Protein AF-A0A7S2HC11-F1 (afdb_monomer_lite)

Secondary structure (DSSP, 8-state):
-HHHHHHHHHHHHHHHHHHHHHHHHHHHHHHHHHHTT---SS--GGGGS-HHHHHHHHHHH-TT--HHHHHHHHHHHHHHHHHHHHHHHHHHHTGGG--HHHHHTSTTTSS---S-S---S--PPPPPTTS-----HHHHHHH--TTSSS-SSS-HHHHHHHHHHHHHHHHHHTTSS-------SSTTTTTSHHHHHHHHHH-TT-GGGSS--SS--SHHHHHHHHHHHH-

Foldseek 3Di:
DVVVVVVVVVVLVVLLVVLVVQQVVQVVVLVVLVVLVQPCPVAGSLLCDDLVSNVSVVCVVPVPDDSVNSVVVNVVNNVCNVVSSVVSVCCRPPLVVQDLVVLCVDVVLPDDPVDPPDDPPDDDDDDDPPDDPDDDPLSVVLSPLPPLPVDPPDHSSVSNVQSLLLSQCVRQCPVVDDDDRRDDPPVSCQLVLSVLSSVCSVVVPLPLSPDADPPDDDPVSSVSSVVSSVD

pLDDT: mean 83.78, std 16.97, range [34.31, 98.38]

Organism: NCBI:txid327968

InterPro domains:
  IPR036872 CH domain superfamily [G3DSA:1.10.418.10] (137-231)
  IPR036872 CH domain superfamily [SSF47576] (155-230)
  IPR056343 Cilia- and flagella-associated protein 47 domain [PF24529] (11-98)

Structure (mmCIF, N/CA/C/O backbone):
data_AF-A0A7S2HC11-F1
#
_entry.id   AF-A0A7S2HC11-F1
#
loop_
_atom_site.group_PDB
_atom_site.id
_atom_site.type_symbol
_atom_site.label_atom_id
_atom_site.label_alt_id
_atom_site.label_comp_id
_atom_site.label_asym_id
_atom_site.label_entity_id
_atom_site.label_seq_id
_atom_site.pdbx_PDB_ins_code
_atom_site.Cartn_x
_atom_site.Cartn_y
_atom_site.Cartn_z
_atom_site.occupancy
_atom_site.B_iso_or_equiv
_atom_site.auth_seq_id
_atom_site.auth_comp_id
_atom_site.auth_asym_id
_atom_site.auth_atom_id
_atom_site.pdbx_PDB_model_num
ATOM 1 N N . TRP A 1 1 ? -44.743 10.871 31.317 1.00 52.34 1 TRP A N 1
ATOM 2 C CA . TRP A 1 1 ? -43.342 10.873 31.803 1.00 52.34 1 TRP A CA 1
ATOM 3 C C . TRP A 1 1 ? -42.675 9.489 31.916 1.00 52.34 1 TRP A C 1
ATOM 5 O O . TRP A 1 1 ? -41.617 9.309 31.324 1.00 52.34 1 TRP A O 1
ATOM 15 N N . ARG A 1 2 ? -43.260 8.461 32.566 1.00 55.41 2 ARG A N 1
ATOM 16 C CA . ARG A 1 2 ? -42.621 7.117 32.683 1.00 55.41 2 ARG A CA 1
ATOM 17 C C . ARG A 1 2 ? -42.441 6.338 31.357 1.00 55.41 2 ARG A C 1
ATOM 19 O O . ARG A 1 2 ? -41.472 5.595 31.223 1.00 55.41 2 ARG A O 1
ATOM 26 N N . ARG A 1 3 ? -43.317 6.523 30.355 1.00 55.41 3 ARG A N 1
ATOM 27 C CA . ARG A 1 3 ? -43.221 5.834 29.042 1.00 55.41 3 ARG A CA 1
ATOM 28 C C . ARG A 1 3 ? -42.035 6.296 28.172 1.00 55.41 3 ARG A C 1
ATOM 30 O O . ARG A 1 3 ? -41.432 5.460 27.504 1.00 55.41 3 ARG A O 1
ATOM 37 N N . GLY A 1 4 ? -41.652 7.578 28.221 1.00 59.47 4 GLY A N 1
ATOM 38 C CA . GLY A 1 4 ? -40.510 8.112 27.457 1.00 59.47 4 GLY A CA 1
ATOM 39 C C . GLY A 1 4 ? -39.156 7.592 27.956 1.00 59.47 4 GLY A C 1
ATOM 40 O O . GLY A 1 4 ? -38.3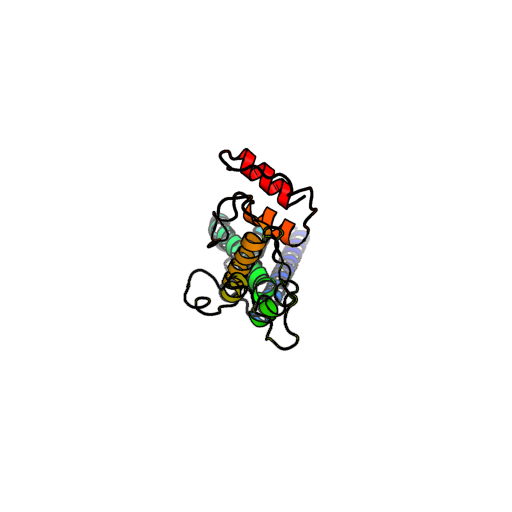18 7.166 27.165 1.00 59.47 4 GLY A O 1
ATOM 41 N N . ARG A 1 5 ? -38.987 7.500 29.284 1.00 61.38 5 ARG A N 1
ATOM 42 C CA . ARG A 1 5 ? -37.763 6.991 29.933 1.00 61.38 5 ARG A CA 1
ATOM 43 C C . ARG A 1 5 ? -37.475 5.519 29.593 1.00 61.38 5 ARG A C 1
ATOM 45 O O . ARG A 1 5 ? -36.332 5.159 29.328 1.00 61.38 5 ARG A O 1
ATOM 52 N N . ARG A 1 6 ? -38.517 4.677 29.525 1.00 62.84 6 ARG A N 1
ATOM 53 C CA . ARG A 1 6 ? -38.403 3.253 29.142 1.00 62.84 6 ARG A CA 1
ATOM 54 C C . ARG A 1 6 ? -38.021 3.049 27.671 1.00 62.84 6 ARG A C 1
ATOM 56 O O . ARG A 1 6 ? -37.274 2.122 27.373 1.00 62.84 6 ARG A O 1
ATOM 63 N N . ARG A 1 7 ? -38.511 3.894 26.754 1.00 65.62 7 ARG A N 1
ATOM 64 C CA . ARG A 1 7 ? -38.140 3.834 25.326 1.00 65.62 7 ARG A CA 1
ATOM 65 C C . ARG A 1 7 ? -36.672 4.218 25.105 1.00 65.62 7 ARG A C 1
ATOM 67 O O . ARG A 1 7 ? -35.964 3.475 24.435 1.00 65.62 7 ARG A O 1
ATOM 74 N N . GLY A 1 8 ? -36.199 5.290 25.747 1.00 64.75 8 GLY A N 1
ATOM 75 C CA . GLY A 1 8 ? -34.796 5.719 25.663 1.00 64.75 8 GLY A CA 1
ATOM 76 C C . GLY A 1 8 ? -33.802 4.691 26.219 1.00 64.75 8 GLY A C 1
ATOM 77 O O . GLY A 1 8 ? -32.768 4.445 25.606 1.00 64.75 8 GLY A O 1
ATOM 78 N N . ALA A 1 9 ? -34.132 4.024 27.331 1.00 68.50 9 ALA A N 1
ATOM 79 C CA . ALA A 1 9 ? -33.295 2.955 27.888 1.00 68.50 9 ALA A CA 1
ATOM 80 C C . ALA A 1 9 ? -33.191 1.735 26.950 1.00 68.50 9 ALA A C 1
ATOM 82 O O . ALA A 1 9 ? -32.098 1.217 26.728 1.00 68.50 9 ALA A O 1
ATOM 83 N N . LYS A 1 10 ? -34.308 1.314 26.335 1.00 69.12 10 LYS A N 1
ATOM 84 C CA . LYS A 1 10 ? -34.310 0.226 25.340 1.00 69.12 10 LYS A CA 1
ATOM 85 C C . LYS A 1 10 ? -33.499 0.578 24.091 1.00 69.12 10 LYS A C 1
ATOM 87 O O . LYS A 1 10 ? -32.806 -0.282 23.562 1.00 69.12 10 LYS A O 1
ATOM 92 N N . GLN A 1 11 ? -33.569 1.824 23.625 1.00 72.31 11 GLN A N 1
ATOM 93 C CA . GLN A 1 11 ? -32.805 2.279 22.461 1.00 72.31 11 GLN A CA 1
ATOM 94 C C . GLN A 1 11 ? -31.296 2.300 22.736 1.00 72.31 11 GLN A C 1
ATOM 96 O O . GLN A 1 11 ? -30.541 1.765 21.931 1.00 72.31 11 GLN A O 1
ATOM 101 N N . LYS A 1 12 ? -30.866 2.822 23.896 1.00 72.12 12 LYS A N 1
ATOM 102 C CA . LYS A 1 12 ? -29.456 2.775 24.325 1.00 72.12 12 LYS A CA 1
ATOM 103 C C . LYS A 1 12 ? -28.928 1.340 24.432 1.00 72.12 12 LYS A C 1
ATOM 105 O O . LYS A 1 12 ? -27.813 1.063 24.011 1.00 72.12 12 LYS A O 1
ATOM 110 N N . SER A 1 13 ? -29.744 0.419 24.947 1.00 83.25 13 SER A N 1
ATOM 111 C CA . SER A 1 13 ? -29.392 -1.003 25.035 1.00 83.25 13 SER A CA 1
ATOM 112 C C . SER A 1 13 ? -29.228 -1.657 23.654 1.00 83.25 13 SER A C 1
ATOM 114 O O . SER A 1 13 ? -28.250 -2.366 23.440 1.00 83.25 13 SER A O 1
ATOM 116 N N . ARG A 1 14 ? -30.115 -1.365 22.692 1.00 89.38 14 ARG A N 1
ATOM 117 C CA . ARG A 1 14 ? -29.993 -1.852 21.303 1.00 89.38 14 ARG A CA 1
ATOM 118 C C . ARG A 1 14 ? -28.766 -1.300 20.587 1.00 89.38 14 ARG A C 1
ATOM 120 O O . ARG A 1 14 ? -28.114 -2.011 19.832 1.00 89.38 14 ARG A O 1
ATOM 127 N N . GLU A 1 15 ? -28.468 -0.025 20.800 1.00 90.19 15 GLU A N 1
ATOM 128 C CA . GLU A 1 15 ? -27.284 0.608 20.227 1.00 90.19 15 GLU A CA 1
ATOM 129 C C . GLU A 1 15 ? -26.003 -0.029 20.772 1.00 90.19 15 GLU A C 1
ATOM 131 O O . GLU A 1 15 ? -25.116 -0.364 19.994 1.00 90.19 15 GLU A O 1
ATOM 136 N N . MET A 1 16 ? -25.942 -0.288 22.081 1.00 93.31 16 MET A N 1
ATOM 137 C CA . MET A 1 16 ? -24.811 -0.989 22.686 1.00 93.31 16 MET A CA 1
ATOM 138 C C . MET A 1 16 ? -24.648 -2.411 22.135 1.00 93.31 16 MET A C 1
ATOM 140 O O . MET A 1 16 ? -23.537 -2.811 21.808 1.00 93.31 16 MET A O 1
ATOM 144 N N . GLN A 1 17 ? -25.749 -3.147 21.952 1.00 94.69 17 GLN A N 1
ATOM 145 C CA . GLN A 1 17 ? -25.717 -4.465 21.305 1.00 94.69 17 GLN A CA 1
ATOM 146 C C . GLN A 1 17 ? -25.153 -4.392 19.880 1.00 94.69 17 GLN A C 1
ATOM 148 O O . GLN A 1 17 ? -24.364 -5.246 19.488 1.00 94.69 17 GLN A O 1
ATOM 153 N N . ARG A 1 18 ? -25.507 -3.353 19.109 1.00 95.56 18 ARG A N 1
ATOM 154 C CA . ARG A 1 18 ? -24.936 -3.130 17.773 1.00 95.56 18 ARG A CA 1
ATOM 155 C C . ARG A 1 18 ? -23.431 -2.859 17.839 1.00 95.56 18 ARG A C 1
ATOM 157 O O . ARG A 1 18 ? -22.697 -3.422 17.038 1.00 95.56 18 ARG A O 1
ATOM 164 N N . ILE A 1 19 ? -22.982 -2.022 18.776 1.00 97.06 19 ILE A N 1
ATOM 165 C CA . ILE A 1 19 ? -21.553 -1.722 18.973 1.00 97.06 19 ILE A CA 1
ATOM 166 C C . ILE A 1 19 ? -20.784 -3.002 19.320 1.00 97.06 19 ILE A C 1
ATOM 168 O O . ILE A 1 19 ? -19.765 -3.287 18.704 1.00 97.06 19 ILE A O 1
ATOM 172 N N . GLN A 1 20 ? -21.306 -3.811 20.243 1.00 96.19 20 GLN A N 1
ATOM 173 C CA . GLN A 1 20 ? -20.708 -5.098 20.605 1.00 96.19 20 GLN A CA 1
ATOM 174 C C . GLN A 1 20 ? -20.649 -6.06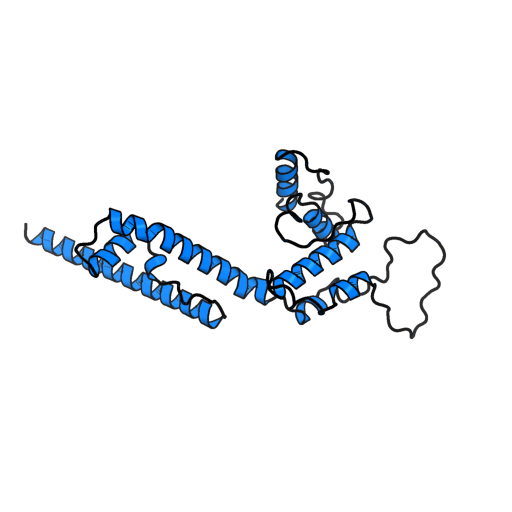0 19.411 1.00 96.19 20 GLN A C 1
ATOM 176 O O . GLN A 1 20 ? -19.622 -6.698 19.196 1.00 96.19 20 GLN A O 1
ATOM 181 N N . GLY A 1 21 ? -21.711 -6.121 18.602 1.00 97.50 21 GLY A N 1
ATOM 182 C CA . GLY A 1 21 ? -21.728 -6.910 17.370 1.00 97.50 21 GLY A CA 1
ATOM 183 C C . GLY A 1 21 ? -20.680 -6.455 16.349 1.00 97.50 21 GLY A C 1
ATOM 184 O O . GLY A 1 21 ? -20.026 -7.295 15.740 1.00 97.50 21 GLY A O 1
ATOM 185 N N . LEU A 1 22 ? -20.461 -5.145 16.195 1.00 97.69 22 LEU A N 1
ATOM 186 C CA . LEU A 1 22 ? -19.394 -4.613 15.337 1.00 97.69 22 LEU A CA 1
ATOM 187 C C . LEU A 1 22 ? -18.004 -4.982 15.861 1.00 97.69 22 LEU A C 1
ATOM 189 O O . LEU A 1 22 ? -17.174 -5.445 15.086 1.00 97.69 22 LEU A O 1
ATOM 193 N N . CYS A 1 23 ? -17.757 -4.856 17.169 1.00 97.94 23 CYS A N 1
ATOM 194 C CA . CYS A 1 23 ? -16.493 -5.305 17.756 1.00 97.94 23 CYS A CA 1
ATOM 195 C C . CYS A 1 23 ? -16.249 -6.799 17.498 1.00 97.94 23 CYS A C 1
ATOM 197 O O . CYS A 1 23 ? -15.133 -7.184 17.174 1.00 97.94 23 CYS A O 1
ATOM 199 N N . GLN A 1 24 ? -17.281 -7.643 17.574 1.00 98.06 24 GLN A N 1
ATOM 200 C CA . GLN A 1 24 ? -17.147 -9.064 17.239 1.00 98.06 24 GLN A CA 1
ATOM 201 C C . GLN A 1 24 ? -16.798 -9.289 15.761 1.00 98.06 24 GLN A C 1
ATOM 203 O O . GLN A 1 24 ? -15.953 -10.128 15.463 1.00 98.06 24 GLN A O 1
ATOM 208 N N . GLN A 1 25 ? -17.400 -8.535 14.838 1.00 98.38 25 GLN A N 1
ATOM 209 C CA . GLN A 1 25 ? -17.062 -8.616 13.410 1.00 98.38 25 GLN A CA 1
ATOM 210 C C . GLN A 1 25 ? -15.612 -8.192 13.147 1.00 98.38 25 GLN A C 1
ATOM 212 O O . GLN A 1 25 ? -14.893 -8.871 12.416 1.00 98.38 25 GLN A O 1
ATOM 217 N N . TYR A 1 26 ? -15.152 -7.111 13.778 1.00 98.25 26 TYR A N 1
ATOM 218 C CA . TYR A 1 26 ? -13.762 -6.674 13.658 1.00 98.25 26 TYR A CA 1
ATOM 219 C C . TYR A 1 26 ? -12.781 -7.657 14.301 1.00 98.25 26 TYR A C 1
ATOM 221 O O . TYR A 1 26 ? -11.718 -7.899 13.741 1.00 98.25 26 TYR A O 1
ATOM 229 N N . GLU A 1 27 ? -13.137 -8.285 15.420 1.00 98.25 27 GLU A N 1
ATOM 230 C CA . GLU A 1 27 ? -12.340 -9.362 16.017 1.00 98.25 27 GLU A CA 1
ATOM 231 C C . GLU A 1 27 ? -12.202 -10.551 15.053 1.00 98.25 27 GLU A C 1
ATOM 233 O O . GLU A 1 27 ? -11.105 -11.068 14.852 1.00 98.25 27 GLU A O 1
ATOM 238 N N . GLN A 1 28 ? -13.292 -10.955 14.393 1.00 98.31 28 GLN A N 1
ATOM 239 C CA . GLN A 1 28 ? -13.258 -12.007 13.372 1.00 98.31 28 GLN A CA 1
ATOM 240 C C . GLN A 1 28 ? -12.363 -11.626 12.188 1.00 98.31 28 GLN A C 1
ATOM 242 O O . GLN A 1 28 ? -11.543 -12.440 11.767 1.00 98.31 28 GLN A O 1
ATOM 247 N N . LEU A 1 29 ? -12.468 -10.389 11.692 1.00 97.69 29 LEU A N 1
ATOM 248 C CA . LEU A 1 29 ? -11.599 -9.865 10.636 1.00 97.69 29 LEU A CA 1
ATOM 249 C C . LEU A 1 29 ? -10.122 -9.909 11.050 1.00 97.69 29 LEU A C 1
ATOM 251 O O . LEU A 1 29 ? -9.288 -10.433 10.315 1.00 97.69 29 LEU A O 1
ATOM 255 N N . LEU A 1 30 ? -9.791 -9.393 12.236 1.00 98.12 30 LEU A N 1
ATOM 256 C CA . LEU A 1 30 ? -8.422 -9.400 12.751 1.00 98.12 30 LEU A CA 1
ATOM 257 C C . LEU A 1 30 ? -7.882 -10.824 12.878 1.00 98.12 30 LEU A C 1
ATOM 259 O O . LEU A 1 30 ? -6.739 -11.079 12.504 1.00 98.12 30 LEU A O 1
ATOM 263 N N . ASN A 1 31 ? -8.691 -11.757 13.378 1.00 97.88 31 ASN A N 1
ATOM 264 C CA . ASN A 1 31 ? -8.293 -13.153 13.523 1.00 97.88 31 ASN A CA 1
ATOM 265 C C . ASN A 1 31 ? -8.093 -13.839 12.173 1.00 97.88 31 ASN A C 1
ATOM 267 O O . ASN A 1 31 ? -7.097 -14.540 12.002 1.00 97.88 31 ASN A O 1
ATOM 271 N N . PHE A 1 32 ? -8.958 -13.574 11.194 1.00 97.62 32 PHE A N 1
ATOM 272 C CA . PHE A 1 32 ? -8.767 -14.034 9.822 1.00 97.62 32 PHE A CA 1
ATOM 273 C C . PHE A 1 32 ? -7.431 -13.541 9.248 1.00 97.62 32 PHE A C 1
ATOM 275 O O . PHE A 1 32 ? -6.641 -14.340 8.748 1.00 97.62 32 PHE A O 1
ATOM 282 N N . LEU A 1 33 ? -7.119 -12.248 9.376 1.00 97.19 33 LEU A N 1
ATOM 283 C CA . LEU A 1 33 ? -5.854 -11.691 8.884 1.00 97.19 33 LEU A CA 1
ATOM 284 C C . LEU A 1 33 ? -4.640 -12.279 9.623 1.00 97.19 33 LEU A C 1
ATOM 286 O O . LEU A 1 33 ? -3.644 -12.628 8.991 1.00 97.19 33 LEU A O 1
ATOM 290 N N . LYS A 1 34 ? -4.717 -12.443 10.951 1.00 96.81 34 LYS A N 1
ATOM 291 C CA . LYS A 1 34 ? -3.654 -13.064 11.765 1.00 96.81 34 LYS A CA 1
ATOM 292 C C . LYS A 1 34 ? -3.383 -14.511 11.350 1.00 96.81 34 LYS A C 1
ATOM 294 O O . LYS A 1 34 ? -2.222 -14.897 11.258 1.00 96.81 34 LYS A O 1
ATOM 299 N N . GLN A 1 35 ? -4.423 -15.290 11.043 1.00 96.12 35 GLN A N 1
ATOM 300 C CA . GLN A 1 35 ? -4.284 -16.657 10.519 1.00 96.12 35 GLN A CA 1
ATOM 301 C C . GLN A 1 35 ? -3.531 -16.701 9.180 1.00 96.12 35 GLN A C 1
ATOM 303 O O . GLN A 1 35 ? -2.858 -17.685 8.893 1.00 96.12 35 GLN A O 1
ATOM 308 N N . HIS A 1 36 ? -3.585 -15.620 8.398 1.00 94.19 36 HIS A N 1
ATOM 309 C CA . HIS A 1 36 ? -2.833 -15.448 7.151 1.00 94.19 36 HIS A CA 1
ATOM 310 C C . HIS A 1 36 ? -1.463 -14.769 7.358 1.00 94.19 36 HIS A C 1
ATOM 312 O O . HIS A 1 36 ? -0.831 -14.337 6.397 1.00 94.19 36 HIS A O 1
ATOM 318 N N . GLY A 1 37 ? -0.985 -14.664 8.604 1.00 92.44 37 GLY A N 1
ATOM 319 C CA . GLY A 1 37 ? 0.341 -14.137 8.936 1.00 92.44 37 GLY A CA 1
ATOM 320 C C . GLY A 1 37 ? 0.394 -12.632 9.216 1.00 92.44 37 GLY A C 1
ATOM 321 O O . GLY A 1 37 ? 1.484 -12.066 9.310 1.00 92.44 37 GLY A O 1
ATOM 322 N N . ALA A 1 38 ? -0.749 -11.951 9.364 1.00 95.12 38 ALA A N 1
ATOM 323 C CA . ALA A 1 38 ? -0.750 -10.535 9.715 1.00 95.12 38 ALA A CA 1
ATOM 324 C C . ALA A 1 38 ? -0.308 -10.295 11.170 1.00 95.12 38 ALA A C 1
ATOM 326 O O . ALA A 1 38 ? -0.853 -10.868 12.114 1.00 95.12 38 ALA A O 1
ATOM 327 N N . MET A 1 39 ? 0.620 -9.360 11.373 1.00 93.69 39 MET A N 1
ATOM 328 C CA . MET A 1 39 ? 1.104 -8.946 12.692 1.00 93.69 39 MET A CA 1
ATOM 329 C C . MET A 1 39 ? 0.198 -7.857 13.281 1.00 93.69 39 MET A C 1
ATOM 331 O O . MET A 1 39 ? 0.532 -6.678 13.276 1.00 93.69 39 MET A O 1
ATOM 335 N N . LEU A 1 40 ? -0.983 -8.255 13.759 1.00 95.50 40 LEU A N 1
ATOM 336 C CA . LEU A 1 40 ? -2.027 -7.346 14.265 1.00 95.50 40 LEU A CA 1
ATOM 337 C C . LEU A 1 40 ? -2.323 -7.555 15.760 1.00 95.50 40 LEU A C 1
ATOM 339 O O . LEU A 1 40 ? -3.463 -7.421 16.201 1.00 95.50 40 LEU A O 1
ATOM 343 N N . SER A 1 41 ? -1.327 -7.950 16.557 1.00 92.44 41 SER A N 1
ATOM 344 C CA . SER A 1 41 ? -1.505 -8.234 17.993 1.00 92.44 41 SER A CA 1
ATOM 345 C C . SER A 1 41 ? -1.780 -6.982 18.835 1.00 92.44 41 SER A C 1
ATOM 347 O O . SER A 1 41 ? -2.468 -7.075 19.848 1.00 92.44 41 SER A O 1
ATOM 349 N N . SER A 1 42 ? -1.284 -5.816 18.415 1.00 92.69 42 SER A N 1
ATOM 350 C CA . SER A 1 42 ? -1.500 -4.525 19.085 1.00 92.69 42 SER A CA 1
ATOM 351 C C . SER A 1 42 ? -2.824 -3.846 18.710 1.00 92.69 42 SER A C 1
ATOM 353 O O . SER A 1 42 ? -3.267 -2.932 19.410 1.00 92.69 42 SER A O 1
ATOM 355 N N . VAL A 1 43 ? -3.467 -4.282 17.622 1.00 96.69 43 VAL A N 1
ATOM 356 C CA . VAL A 1 43 ? -4.705 -3.689 17.105 1.00 96.69 43 VAL A CA 1
ATOM 357 C C . VAL A 1 43 ? -5.909 -4.345 17.775 1.00 96.69 43 VAL A C 1
ATOM 359 O O . VAL A 1 43 ? -6.022 -5.570 17.801 1.00 96.69 43 VAL A O 1
ATOM 362 N N . ARG A 1 44 ? -6.817 -3.520 18.310 1.00 96.31 44 ARG A N 1
ATOM 363 C CA . ARG A 1 44 ? -8.037 -3.971 18.987 1.00 96.31 44 ARG A CA 1
ATOM 364 C C . ARG A 1 44 ? -9.294 -3.642 18.176 1.00 96.31 44 ARG A C 1
ATOM 366 O O . ARG A 1 44 ? -9.306 -2.605 17.509 1.00 96.31 44 ARG A O 1
ATOM 373 N N . PRO A 1 45 ? -10.360 -4.458 18.265 1.00 97.75 45 PRO A N 1
ATOM 374 C CA . PRO A 1 45 ? -11.601 -4.250 17.517 1.00 97.75 45 PRO A CA 1
ATOM 375 C C . PRO A 1 45 ? -12.246 -2.879 17.725 1.00 97.75 45 PRO A C 1
ATOM 377 O O . PRO A 1 45 ? -12.741 -2.271 16.779 1.00 97.75 45 PRO A O 1
ATOM 380 N N . GLU A 1 46 ? -12.228 -2.368 18.956 1.00 96.50 46 GLU A N 1
ATOM 381 C CA . GLU A 1 46 ? -12.851 -1.092 19.299 1.00 96.50 46 GLU A CA 1
ATOM 382 C C . GLU A 1 46 ? -12.210 0.101 18.576 1.00 96.50 46 GLU A C 1
ATOM 384 O O . GLU A 1 46 ? -12.879 1.109 18.364 1.00 96.50 46 GLU A O 1
ATOM 389 N N . HIS A 1 47 ? -10.953 -0.007 18.135 1.00 97.19 47 HIS A N 1
ATOM 390 C CA . HIS A 1 47 ? -10.277 1.070 17.407 1.00 97.19 47 HIS A CA 1
ATOM 391 C C . HIS A 1 47 ? -10.875 1.314 16.006 1.00 97.19 47 HIS A C 1
ATOM 393 O O . HIS A 1 47 ? -10.700 2.397 15.451 1.00 97.19 47 HIS A O 1
ATOM 399 N N . PHE A 1 48 ? -11.623 0.356 15.449 1.00 97.69 48 PHE A N 1
ATOM 400 C CA . PHE A 1 48 ? -12.308 0.492 14.156 1.00 97.69 48 PHE A CA 1
ATOM 401 C C . PHE A 1 48 ? -13.719 1.093 14.259 1.00 97.69 48 PHE A C 1
ATOM 403 O O . PHE A 1 48 ? -14.390 1.301 13.244 1.00 97.69 48 PHE A O 1
ATOM 410 N N . LEU A 1 49 ? -14.211 1.348 15.473 1.00 97.19 49 LEU A N 1
ATOM 411 C CA . LEU A 1 49 ? -15.506 1.991 15.681 1.00 97.19 49 LEU A CA 1
ATOM 412 C C . LEU A 1 49 ? -15.479 3.449 15.210 1.00 97.19 49 LEU A C 1
ATOM 414 O O . LEU A 1 49 ? -14.433 4.093 15.192 1.00 97.19 49 LEU A O 1
ATOM 418 N N . SER A 1 50 ? -16.647 4.013 14.894 1.00 96.56 50 SER A N 1
ATOM 419 C CA . SER A 1 50 ? -16.749 5.467 14.732 1.00 96.56 50 SER A CA 1
ATOM 420 C C . SER A 1 50 ? -16.552 6.179 16.074 1.00 96.56 50 SER A C 1
ATOM 422 O O . SER A 1 50 ? -16.794 5.595 17.131 1.00 96.56 50 SER A O 1
ATOM 424 N N . TYR A 1 51 ? -16.186 7.464 16.052 1.00 96.62 51 TYR A N 1
ATOM 425 C CA . TYR A 1 51 ? -15.965 8.242 17.279 1.00 96.62 51 TYR A CA 1
ATOM 426 C C . TYR A 1 51 ? -17.149 8.167 18.263 1.00 96.62 51 TYR A C 1
ATOM 428 O O . TYR A 1 51 ? -16.964 7.905 19.451 1.00 96.62 51 TYR A O 1
ATOM 436 N N . GLU A 1 52 ? -18.381 8.321 17.770 1.00 95.06 52 GLU A N 1
ATOM 437 C CA . GLU A 1 52 ? -19.598 8.247 18.592 1.00 95.06 52 GLU A CA 1
ATOM 438 C C . GLU A 1 52 ? -19.819 6.855 19.204 1.00 95.06 52 GLU A C 1
ATOM 440 O O . GLU A 1 52 ? -20.253 6.732 20.353 1.00 95.06 52 GLU A O 1
ATOM 445 N N . GLN A 1 53 ? -19.514 5.796 18.451 1.00 95.88 53 GLN A N 1
ATOM 446 C CA . GLN A 1 53 ? -19.611 4.416 18.927 1.00 95.88 53 GLN A CA 1
ATOM 447 C C . GLN A 1 53 ? -18.531 4.123 19.969 1.00 95.88 53 GLN A C 1
ATOM 449 O O . GLN A 1 53 ? -18.835 3.563 21.021 1.00 95.88 53 GLN A O 1
ATOM 454 N N . PHE A 1 54 ? -17.297 4.556 19.715 1.00 96.44 54 PHE A N 1
ATOM 455 C CA . PHE A 1 54 ? -16.170 4.402 20.626 1.00 96.44 54 PHE A CA 1
ATOM 456 C C . PHE A 1 54 ? -16.389 5.163 21.938 1.00 96.44 54 PHE A C 1
ATOM 458 O O . PHE A 1 54 ? -16.174 4.614 23.015 1.00 96.44 54 PHE A O 1
ATOM 465 N N . LEU A 1 55 ? -16.912 6.391 21.882 1.00 95.50 55 LEU A N 1
ATOM 466 C CA . LEU A 1 55 ? -17.293 7.161 23.068 1.00 95.50 55 LEU A CA 1
ATOM 467 C C . LEU A 1 55 ? -18.310 6.405 23.928 1.00 95.50 55 LEU A C 1
ATOM 469 O O . LEU A 1 55 ? -18.130 6.298 25.140 1.00 95.50 55 LEU A O 1
ATOM 473 N N . ARG A 1 56 ? -19.362 5.852 23.314 1.00 94.06 56 ARG A N 1
ATOM 474 C CA . ARG A 1 56 ? -20.379 5.064 24.032 1.00 94.06 56 ARG A CA 1
ATOM 475 C C . ARG A 1 56 ? -19.799 3.776 24.596 1.00 94.06 56 ARG A C 1
ATOM 477 O O . ARG A 1 56 ? -20.119 3.427 25.730 1.00 94.06 56 ARG A O 1
ATOM 484 N N . TYR A 1 57 ? -18.948 3.100 23.831 1.00 94.69 57 TYR A N 1
ATOM 485 C CA . TYR A 1 57 ? -18.231 1.907 24.265 1.00 94.69 57 TYR A CA 1
ATOM 486 C C . TYR A 1 57 ? -17.383 2.202 25.510 1.00 94.69 57 TYR A C 1
ATOM 488 O O . TYR A 1 57 ? -17.554 1.554 26.542 1.00 94.69 57 TYR A O 1
ATOM 496 N N . MET A 1 58 ? -16.574 3.263 25.478 1.00 94.31 58 MET A N 1
ATOM 497 C CA . MET A 1 58 ? -15.744 3.688 26.608 1.00 94.31 58 MET A CA 1
ATOM 498 C C . MET A 1 58 ? -16.579 4.112 27.819 1.00 94.31 58 MET A C 1
ATOM 500 O O . MET A 1 58 ? -16.282 3.702 28.937 1.00 94.31 58 MET A O 1
ATOM 504 N N . GLN A 1 59 ? -17.663 4.864 27.613 1.00 93.12 59 GLN A N 1
ATOM 505 C CA . GLN A 1 59 ? -18.580 5.267 28.685 1.00 93.12 59 GLN A CA 1
ATOM 506 C C . GLN A 1 59 ? -19.334 4.088 29.312 1.00 93.12 59 GLN A C 1
ATOM 508 O O . GLN A 1 59 ? -19.740 4.174 30.469 1.00 93.12 59 GLN A O 1
ATOM 513 N N . SER A 1 60 ? -19.518 2.988 28.577 1.00 91.12 60 SER A N 1
ATOM 514 C CA . SER A 1 60 ? -20.127 1.770 29.121 1.00 91.12 60 SER A CA 1
ATOM 515 C C . SER A 1 60 ? -19.225 1.072 30.142 1.00 91.12 60 SER A C 1
ATOM 517 O O . SER A 1 60 ? -19.732 0.515 31.112 1.00 91.12 60 SER A O 1
ATOM 519 N N . SER A 1 61 ? -17.903 1.160 29.958 1.00 88.75 61 SER A N 1
ATOM 520 C CA . SER A 1 61 ? -16.907 0.601 30.877 1.00 88.75 61 SER A CA 1
ATOM 521 C C . SER A 1 61 ? -16.453 1.604 31.939 1.00 88.75 61 SER A C 1
ATOM 523 O O . SER A 1 61 ? -16.107 1.208 33.047 1.00 88.75 61 SER A O 1
ATOM 525 N N . ASN A 1 62 ? -16.429 2.895 31.610 1.00 92.06 62 ASN A N 1
ATOM 526 C CA . ASN A 1 62 ? -16.020 3.982 32.489 1.00 92.06 62 ASN A CA 1
ATOM 527 C C . ASN A 1 62 ? -16.958 5.181 32.302 1.00 92.06 62 ASN A C 1
ATOM 529 O O . ASN A 1 62 ? -16.710 6.070 31.488 1.00 92.06 62 ASN A O 1
ATOM 533 N N . ALA A 1 63 ? -18.027 5.226 33.097 1.00 89.75 63 ALA A N 1
ATOM 534 C CA . ALA A 1 63 ? -19.048 6.269 33.004 1.00 89.75 63 ALA A CA 1
ATOM 535 C C . ALA A 1 63 ? -18.517 7.698 33.253 1.00 89.75 63 ALA A C 1
ATOM 537 O O . ALA A 1 63 ? -19.171 8.660 32.853 1.00 89.75 63 ALA A O 1
ATOM 538 N N . GLY A 1 64 ? -17.351 7.846 33.895 1.00 91.50 64 GLY A N 1
ATOM 539 C CA . GLY A 1 64 ? -16.736 9.139 34.205 1.00 91.50 64 GLY A CA 1
ATOM 540 C C . GLY A 1 64 ? -15.881 9.731 33.081 1.00 91.50 64 GLY A C 1
ATOM 541 O O . GLY A 1 64 ? -15.424 10.866 33.208 1.00 91.50 64 GLY A O 1
ATOM 542 N N . ILE A 1 65 ? -15.644 8.998 31.986 1.00 94.31 65 ILE A N 1
ATOM 543 C CA . ILE A 1 65 ? -14.771 9.477 30.912 1.00 94.31 65 ILE A CA 1
ATOM 544 C C . ILE A 1 65 ? -15.417 10.632 30.136 1.00 94.31 65 ILE A C 1
ATOM 546 O O . ILE A 1 65 ? -16.546 10.553 29.633 1.00 94.31 65 ILE A O 1
ATOM 550 N N . THR A 1 66 ? -14.684 11.737 30.026 1.00 94.12 66 THR A N 1
ATOM 551 C CA . THR A 1 66 ? -15.143 12.917 29.290 1.00 94.12 66 THR A CA 1
ATOM 552 C C . THR A 1 66 ? -14.926 12.746 27.789 1.00 94.12 66 THR A C 1
ATOM 554 O O . THR A 1 66 ? -13.996 12.069 27.349 1.00 94.12 66 THR A O 1
ATOM 557 N N . ARG A 1 67 ? -15.739 13.434 26.978 1.00 93.69 67 ARG A N 1
ATOM 558 C CA . ARG A 1 67 ? -15.581 13.448 25.512 1.00 93.69 67 ARG A CA 1
ATOM 559 C C . ARG A 1 67 ? -14.176 13.867 25.080 1.00 93.69 67 ARG A C 1
ATOM 561 O O . ARG A 1 67 ? -13.562 13.177 24.282 1.00 93.69 67 ARG A O 1
ATOM 568 N N . ARG A 1 68 ? -13.632 14.927 25.690 1.00 93.38 68 ARG A N 1
ATOM 569 C CA . ARG A 1 68 ? -12.277 15.429 25.399 1.00 93.38 68 ARG A CA 1
ATOM 570 C C . ARG A 1 68 ? -11.185 14.389 25.665 1.00 93.38 68 ARG A C 1
ATOM 572 O O . ARG A 1 68 ? -10.197 14.346 24.942 1.00 93.38 68 ARG A O 1
ATOM 579 N N . GLN A 1 69 ? -11.334 13.572 26.710 1.00 93.94 69 GLN A N 1
ATOM 580 C CA . GLN A 1 69 ? -10.388 12.487 26.992 1.00 93.94 69 GLN A CA 1
ATOM 581 C C . GLN A 1 69 ? -10.483 11.384 25.939 1.00 93.94 69 GLN A C 1
ATOM 583 O O . GLN A 1 69 ? -9.453 10.931 25.451 1.00 93.94 69 GLN A O 1
ATOM 588 N N . VAL A 1 70 ? -11.702 10.987 25.562 1.00 94.94 70 VAL A N 1
ATOM 589 C CA . VAL A 1 70 ? -11.917 9.987 24.506 1.00 94.94 70 VAL A CA 1
ATOM 590 C C . VAL A 1 70 ? -11.349 10.462 23.177 1.00 94.94 70 VAL A C 1
ATOM 592 O O . VAL A 1 70 ? -10.655 9.704 22.517 1.00 94.94 70 VAL A O 1
ATOM 595 N N . GLU A 1 71 ? -11.599 11.712 22.806 1.00 93.94 71 GLU A N 1
ATOM 596 C CA . GLU A 1 71 ? -11.150 12.307 21.549 1.00 93.94 71 GLU A CA 1
ATOM 597 C C . GLU A 1 71 ? -9.628 12.229 21.372 1.00 93.94 71 GLU A C 1
ATOM 599 O O . GLU A 1 71 ? -9.146 11.760 20.342 1.00 93.94 71 GLU A O 1
ATOM 604 N N . LYS A 1 72 ? -8.872 12.579 22.421 1.00 94.56 72 LYS A N 1
ATOM 605 C CA . LYS A 1 72 ? -7.403 12.485 22.429 1.00 94.56 72 LYS A CA 1
ATOM 606 C C . LYS A 1 72 ? -6.882 11.059 22.235 1.00 94.56 72 LYS A C 1
ATOM 608 O O . LYS A 1 72 ? -5.798 10.882 21.692 1.00 94.56 72 LYS A O 1
ATOM 613 N N . ILE A 1 73 ? -7.623 10.058 22.705 1.00 93.94 73 ILE A N 1
ATOM 614 C CA . ILE A 1 73 ? -7.237 8.643 22.612 1.00 93.94 73 ILE A CA 1
ATOM 615 C C . ILE A 1 73 ? -7.669 8.055 21.264 1.00 93.94 73 ILE A C 1
ATOM 617 O O . ILE A 1 73 ? -6.930 7.286 20.655 1.00 93.94 73 ILE A O 1
ATOM 621 N N . PHE A 1 74 ? -8.869 8.412 20.806 1.00 95.44 74 PHE A N 1
ATOM 622 C CA . PHE A 1 74 ? -9.542 7.774 19.685 1.00 95.44 74 PHE A CA 1
ATOM 623 C C . PHE A 1 74 ? -8.828 8.012 18.358 1.00 95.44 74 PHE A C 1
ATOM 625 O O . PHE A 1 74 ? -8.495 7.046 17.681 1.00 95.44 74 PHE A O 1
ATOM 632 N N . PHE A 1 75 ? -8.581 9.269 17.983 1.00 93.94 75 PHE A N 1
ATOM 633 C CA . PHE A 1 75 ? -8.042 9.593 16.660 1.00 93.94 75 PHE A CA 1
ATOM 634 C C . PHE A 1 75 ? -6.712 8.900 16.337 1.00 93.94 75 PHE A C 1
ATOM 636 O O . PHE A 1 75 ? -6.657 8.227 15.305 1.00 93.94 75 PHE A O 1
ATOM 643 N N . PRO A 1 76 ? -5.670 8.973 17.193 1.00 95.69 76 PRO A N 1
ATOM 644 C CA . PRO A 1 76 ? -4.419 8.284 16.896 1.00 95.69 76 PRO A CA 1
ATOM 645 C C . PRO A 1 76 ? -4.608 6.764 16.848 1.00 95.69 76 PRO A C 1
ATOM 647 O O . PRO A 1 76 ? -4.076 6.122 15.951 1.00 95.69 76 PRO A O 1
ATOM 650 N N . LYS A 1 77 ? -5.414 6.181 17.750 1.00 95.62 77 LYS A N 1
ATOM 651 C CA . LYS A 1 77 ? -5.618 4.724 17.798 1.00 95.62 77 LYS A CA 1
ATOM 652 C C . LYS A 1 77 ? -6.434 4.189 16.630 1.00 95.62 77 LYS A C 1
ATOM 654 O O . LYS A 1 77 ? -6.128 3.112 16.130 1.00 95.62 77 LYS A O 1
ATOM 659 N N . SER A 1 78 ? -7.452 4.925 16.196 1.00 97.00 78 SER A N 1
ATOM 660 C CA . SER A 1 78 ? -8.286 4.533 15.064 1.00 97.00 78 SER A CA 1
ATOM 661 C C . SER A 1 78 ? -7.512 4.626 13.754 1.00 97.00 78 SER A C 1
ATOM 663 O O . SER A 1 78 ? -7.510 3.676 12.974 1.00 97.00 78 SER A O 1
ATOM 665 N N . MET A 1 79 ? -6.779 5.725 13.549 1.00 96.50 79 MET A N 1
ATOM 666 C CA . MET A 1 79 ? -5.918 5.898 12.381 1.00 96.50 79 MET A CA 1
ATOM 667 C C . MET A 1 79 ? -4.824 4.824 12.328 1.00 96.50 79 MET A C 1
ATOM 669 O O . MET A 1 79 ? -4.673 4.170 11.301 1.00 96.50 79 MET A O 1
ATOM 673 N N . GLU A 1 80 ? -4.107 4.601 13.436 1.00 96.62 80 GLU A N 1
ATOM 674 C CA . GLU A 1 80 ? -3.091 3.548 13.555 1.00 96.62 80 GLU A CA 1
ATOM 675 C C . GLU A 1 80 ? -3.689 2.171 13.222 1.00 96.62 80 GLU A C 1
ATOM 677 O O . GLU A 1 80 ? -3.159 1.461 12.374 1.00 96.62 80 GLU A O 1
ATOM 682 N N . ALA A 1 81 ? -4.842 1.821 13.803 1.00 97.50 81 ALA A N 1
ATOM 683 C CA . ALA A 1 81 ? -5.507 0.542 13.556 1.00 97.50 81 ALA A CA 1
ATOM 684 C C . ALA A 1 81 ? -5.879 0.330 12.080 1.00 97.50 81 ALA A C 1
ATOM 686 O O . ALA A 1 81 ? -5.574 -0.728 11.524 1.00 97.50 81 ALA A O 1
ATOM 687 N N . TRP A 1 82 ? -6.509 1.320 11.437 1.00 97.38 82 TRP A N 1
ATOM 688 C CA . TRP A 1 82 ? -6.886 1.239 10.022 1.00 97.38 82 TRP A CA 1
ATOM 689 C C . TRP A 1 82 ? -5.667 1.147 9.109 1.00 97.38 82 TRP A C 1
ATOM 691 O O . TRP A 1 82 ? -5.614 0.255 8.262 1.00 97.38 82 TRP A O 1
ATOM 701 N N . LEU A 1 83 ? -4.669 2.010 9.311 1.00 97.00 83 LEU A N 1
ATOM 702 C CA . LEU A 1 83 ? -3.449 2.005 8.505 1.00 97.00 83 LEU A CA 1
ATOM 703 C C . LEU A 1 83 ? -2.689 0.690 8.657 1.00 97.00 83 LEU A C 1
ATOM 705 O O . LEU A 1 83 ? -2.380 0.049 7.656 1.00 97.00 83 LEU A O 1
ATOM 709 N N . THR A 1 84 ? -2.441 0.230 9.886 1.00 96.56 84 THR A N 1
ATOM 710 C CA . THR A 1 84 ? -1.750 -1.044 10.115 1.00 96.56 84 THR A CA 1
ATOM 711 C C . THR A 1 84 ? -2.532 -2.210 9.511 1.00 96.56 84 THR A C 1
ATOM 713 O O . THR A 1 84 ? -1.929 -3.074 8.879 1.00 96.56 84 THR A O 1
ATOM 716 N N . CYS A 1 85 ? -3.863 -2.235 9.637 1.00 97.31 85 CYS A N 1
ATOM 717 C CA . CYS A 1 85 ? -4.693 -3.286 9.050 1.00 97.31 85 CYS A CA 1
ATOM 718 C C . CYS A 1 85 ? -4.591 -3.319 7.518 1.00 97.31 85 CYS A C 1
ATOM 720 O O . CYS A 1 85 ? -4.388 -4.390 6.941 1.00 97.31 85 CYS A O 1
ATOM 722 N N . ILE A 1 86 ? -4.688 -2.165 6.853 1.00 96.62 86 ILE A N 1
ATOM 723 C CA . ILE A 1 86 ? -4.594 -2.061 5.389 1.00 96.62 86 ILE A CA 1
ATOM 724 C C . ILE A 1 86 ? -3.191 -2.447 4.913 1.00 96.62 86 ILE A C 1
ATOM 726 O O . ILE A 1 86 ? -3.057 -3.309 4.045 1.00 96.62 86 ILE A O 1
ATOM 730 N N . MET A 1 87 ? -2.142 -1.897 5.528 1.00 94.88 87 MET A N 1
ATOM 731 C CA . MET A 1 87 ? -0.755 -2.202 5.160 1.00 94.88 87 MET A CA 1
ATOM 732 C C . MET A 1 87 ? -0.430 -3.684 5.348 1.00 94.88 87 MET A C 1
ATOM 734 O O . MET A 1 87 ? 0.187 -4.308 4.484 1.00 94.88 87 MET A O 1
ATOM 738 N N . GLN A 1 88 ? -0.905 -4.290 6.438 1.00 95.19 88 GLN A N 1
ATOM 739 C CA . GLN A 1 88 ? -0.752 -5.724 6.654 1.00 95.19 88 GLN A CA 1
ATOM 740 C C . GLN A 1 88 ? -1.543 -6.552 5.636 1.00 95.19 88 GLN A C 1
ATOM 742 O O . GLN A 1 88 ? -1.045 -7.586 5.203 1.00 95.19 88 GLN A O 1
ATOM 747 N N . THR A 1 89 ? -2.725 -6.100 5.211 1.00 95.75 89 THR A N 1
ATOM 748 C CA . THR A 1 89 ? -3.524 -6.763 4.164 1.00 95.75 89 THR A CA 1
ATOM 749 C C . THR A 1 89 ? -2.780 -6.768 2.825 1.00 95.75 89 THR A C 1
ATOM 751 O O . THR A 1 89 ? -2.657 -7.816 2.193 1.00 95.75 89 THR A O 1
ATOM 754 N N . ILE A 1 90 ? -2.202 -5.629 2.428 1.00 93.19 90 ILE A N 1
ATOM 755 C CA . ILE A 1 90 ? -1.348 -5.516 1.233 1.00 93.19 90 ILE A CA 1
ATOM 756 C C . ILE A 1 90 ? -0.147 -6.461 1.365 1.00 93.19 90 ILE A C 1
ATOM 758 O O . ILE A 1 90 ? 0.133 -7.250 0.463 1.00 93.19 90 ILE A O 1
ATOM 762 N N . LYS A 1 91 ? 0.530 -6.456 2.516 1.00 91.19 91 LYS A N 1
ATOM 763 C CA . LYS A 1 91 ? 1.699 -7.308 2.754 1.00 91.19 91 LYS A CA 1
ATOM 764 C C . LYS A 1 91 ? 1.387 -8.802 2.606 1.00 91.19 91 LYS A C 1
ATOM 766 O O . LYS A 1 91 ? 2.129 -9.507 1.926 1.00 91.19 91 LYS A O 1
ATOM 771 N N . ILE A 1 92 ? 0.309 -9.292 3.219 1.00 93.31 92 ILE A N 1
ATOM 772 C CA . ILE A 1 92 ? 0.008 -10.734 3.242 1.00 93.31 92 ILE A CA 1
ATOM 773 C C . ILE A 1 92 ? -0.644 -11.240 1.950 1.00 93.31 92 ILE A C 1
ATOM 775 O O . ILE A 1 92 ? -0.411 -12.385 1.576 1.00 93.31 92 ILE A O 1
ATOM 779 N N . PHE A 1 93 ? -1.441 -10.423 1.251 1.00 92.75 93 PHE A N 1
ATOM 780 C CA . PHE A 1 93 ? -2.166 -10.883 0.059 1.00 92.75 93 PHE A CA 1
ATOM 781 C C . PHE A 1 93 ? -1.517 -10.480 -1.264 1.00 92.75 93 PHE A C 1
ATOM 783 O O . PHE A 1 93 ? -1.667 -11.211 -2.244 1.00 92.75 93 PHE A O 1
ATOM 790 N N . LEU A 1 94 ? -0.784 -9.363 -1.307 1.00 91.25 94 LEU A N 1
ATOM 791 C CA . LEU A 1 94 ? -0.069 -8.920 -2.506 1.00 91.25 94 LEU A CA 1
ATOM 792 C C . LEU A 1 94 ? 1.407 -9.310 -2.425 1.00 91.25 94 LEU A C 1
ATOM 794 O O . LEU A 1 94 ? 1.865 -10.130 -3.221 1.00 91.25 94 LEU A O 1
ATOM 798 N N . LEU A 1 95 ? 2.143 -8.791 -1.436 1.00 90.06 95 LEU A N 1
ATOM 799 C CA . LEU A 1 95 ? 3.600 -8.967 -1.393 1.00 90.06 95 LEU A CA 1
ATOM 800 C C . LEU A 1 95 ? 4.019 -10.416 -1.119 1.00 90.06 95 LEU A C 1
ATOM 802 O O . LEU A 1 95 ? 4.959 -10.897 -1.741 1.00 90.06 95 LEU A O 1
ATOM 806 N N . PHE A 1 96 ? 3.303 -11.160 -0.269 1.00 87.56 96 PHE A N 1
ATOM 807 C CA . PHE A 1 96 ? 3.647 -12.560 0.027 1.00 87.56 96 PHE A CA 1
ATOM 808 C C . PHE A 1 96 ? 3.570 -13.492 -1.198 1.00 87.56 96 PHE A C 1
ATOM 810 O O . PHE A 1 96 ? 4.194 -14.553 -1.218 1.00 87.56 96 PHE A O 1
ATOM 817 N N . ARG A 1 97 ? 2.840 -13.107 -2.255 1.00 88.62 97 ARG A N 1
ATOM 818 C CA . ARG A 1 97 ? 2.801 -13.874 -3.512 1.00 88.62 97 ARG A CA 1
ATOM 819 C C . ARG A 1 97 ? 4.099 -13.757 -4.313 1.00 88.62 97 ARG A C 1
ATOM 821 O O . ARG A 1 97 ? 4.368 -14.601 -5.169 1.00 88.62 97 ARG A O 1
ATOM 828 N N . ILE A 1 98 ? 4.902 -12.736 -4.032 1.00 89.44 98 ILE A N 1
ATOM 829 C CA . ILE A 1 98 ? 6.172 -12.467 -4.695 1.00 89.44 98 ILE A CA 1
ATOM 830 C C . ILE A 1 98 ? 7.251 -13.277 -3.983 1.00 89.44 98 ILE A C 1
ATOM 832 O O . ILE A 1 98 ? 7.777 -12.901 -2.938 1.00 89.44 98 ILE A O 1
ATOM 836 N N . THR A 1 99 ? 7.568 -14.433 -4.558 1.00 88.00 99 THR A N 1
ATOM 837 C CA . THR A 1 99 ? 8.589 -15.346 -4.035 1.00 88.00 99 THR A CA 1
ATOM 838 C C . THR A 1 99 ? 9.687 -15.555 -5.072 1.00 88.00 99 THR A C 1
ATOM 840 O O . THR A 1 99 ? 9.406 -15.443 -6.267 1.00 88.00 99 THR A O 1
ATOM 843 N N . PRO A 1 100 ? 10.916 -15.941 -4.676 1.00 84.56 100 PRO A N 1
ATOM 844 C CA . PRO A 1 100 ? 11.977 -16.237 -5.639 1.00 84.56 100 PRO A CA 1
ATOM 845 C C . PRO A 1 100 ? 11.570 -17.310 -6.657 1.00 84.56 100 PRO A C 1
ATOM 847 O O . PRO A 1 100 ? 11.955 -17.246 -7.821 1.00 84.56 100 PRO A O 1
ATOM 850 N N . LYS A 1 101 ? 10.760 -18.288 -6.227 1.00 85.25 101 LYS A N 1
ATOM 851 C CA . LYS A 1 101 ? 10.240 -19.354 -7.091 1.00 85.25 101 LYS A CA 1
ATOM 852 C C . LYS A 1 101 ? 9.283 -18.805 -8.149 1.00 85.25 101 LYS A C 1
ATOM 854 O O . LYS A 1 101 ? 9.443 -19.125 -9.320 1.00 85.25 101 LYS A O 1
ATOM 859 N N . VAL A 1 102 ? 8.307 -17.991 -7.737 1.00 86.44 102 VAL A N 1
ATOM 860 C CA . VAL A 1 102 ? 7.349 -17.364 -8.663 1.00 86.44 102 VAL A CA 1
ATOM 861 C C . VAL A 1 102 ? 8.073 -16.401 -9.597 1.00 86.44 102 VAL A C 1
ATOM 863 O O . VAL A 1 102 ? 7.848 -16.456 -10.796 1.00 86.44 102 VAL A O 1
ATOM 866 N N . PHE A 1 103 ? 8.990 -15.590 -9.067 1.00 84.44 103 PHE A N 1
ATOM 867 C CA . PHE A 1 103 ? 9.779 -14.630 -9.834 1.00 84.44 103 PHE A CA 1
ATOM 868 C C . PHE A 1 103 ? 10.569 -15.291 -10.965 1.00 84.44 103 PHE A C 1
ATOM 870 O O . PHE A 1 103 ? 10.464 -14.871 -12.113 1.00 84.44 103 PHE A O 1
ATOM 877 N N . LYS A 1 104 ? 11.295 -16.376 -10.668 1.00 81.56 104 LYS A N 1
ATOM 878 C CA . LYS A 1 104 ? 12.022 -17.141 -11.690 1.00 81.56 104 LYS A CA 1
ATOM 879 C C . LYS A 1 104 ? 11.095 -17.722 -12.753 1.00 81.56 104 LYS A C 1
ATOM 881 O O . LYS A 1 104 ? 11.504 -17.827 -13.894 1.00 81.56 104 LYS A O 1
ATOM 886 N N . ALA A 1 105 ? 9.866 -18.081 -12.393 1.00 83.06 105 ALA A N 1
ATOM 887 C CA . ALA A 1 105 ? 8.892 -18.663 -13.308 1.00 83.06 105 ALA A CA 1
ATOM 888 C C . ALA A 1 105 ? 8.100 -17.628 -14.133 1.00 83.06 105 ALA A C 1
ATOM 890 O O . ALA A 1 105 ? 7.251 -18.029 -14.926 1.00 83.06 105 ALA A O 1
ATOM 891 N N . LEU A 1 106 ? 8.323 -16.320 -13.952 1.00 80.38 106 LEU A N 1
ATOM 892 C CA . LEU A 1 106 ? 7.565 -15.301 -14.680 1.00 80.38 106 LEU A CA 1
ATOM 893 C C . LEU A 1 106 ? 7.879 -15.331 -16.189 1.00 80.38 106 LEU A C 1
ATOM 895 O O . LEU A 1 106 ? 9.052 -15.432 -16.569 1.00 80.38 106 LEU A O 1
ATOM 899 N N . PRO A 1 107 ? 6.863 -15.177 -17.060 1.00 73.25 107 PRO A N 1
ATOM 900 C CA . PRO A 1 107 ? 7.080 -14.898 -18.476 1.00 73.25 107 PRO A CA 1
ATOM 901 C C . PRO A 1 107 ? 7.940 -13.640 -18.648 1.00 73.25 107 PRO A C 1
ATOM 903 O O . PRO A 1 107 ? 7.736 -12.644 -17.955 1.00 73.25 107 PRO A O 1
ATOM 906 N N . GLY A 1 108 ? 8.933 -13.692 -19.534 1.00 69.56 108 GLY A N 1
ATOM 907 C CA . GLY A 1 108 ? 9.944 -12.635 -19.673 1.00 69.56 108 GLY A CA 1
ATOM 908 C C . GLY A 1 108 ? 11.107 -12.714 -18.674 1.00 69.56 108 GLY A C 1
ATOM 909 O O . GLY A 1 108 ? 12.087 -11.995 -18.852 1.00 69.56 108 GLY A O 1
ATOM 910 N N . MET A 1 109 ? 11.035 -13.609 -17.677 1.00 71.38 109 MET A N 1
ATOM 911 C CA . MET A 1 109 ? 12.191 -14.062 -16.892 1.00 71.38 109 MET A CA 1
ATOM 912 C C . MET A 1 109 ? 12.710 -15.414 -17.401 1.00 71.38 109 MET A C 1
ATOM 914 O O . MET A 1 109 ? 13.912 -15.614 -17.441 1.00 71.38 109 MET A O 1
ATOM 918 N N . THR A 1 110 ? 11.837 -16.343 -17.808 1.00 61.16 110 THR A N 1
ATOM 919 C CA . THR A 1 110 ? 12.206 -17.736 -18.169 1.00 61.16 110 THR A CA 1
ATOM 920 C C . THR A 1 110 ? 12.485 -17.990 -19.646 1.00 61.16 110 THR A C 1
ATOM 922 O O . THR A 1 110 ? 13.294 -18.859 -19.970 1.00 61.16 110 THR A O 1
ATOM 925 N N . GLU A 1 111 ? 11.814 -17.279 -20.548 1.00 53.41 111 GLU A N 1
ATOM 926 C CA . GLU A 1 111 ? 11.938 -17.508 -21.987 1.00 53.41 111 GLU A CA 1
ATOM 927 C C . GLU A 1 111 ? 12.910 -16.504 -22.611 1.00 53.41 111 GLU A C 1
ATOM 929 O O . GLU A 1 111 ? 12.663 -15.302 -22.624 1.00 53.41 111 GLU A O 1
ATOM 934 N N . GLN A 1 112 ? 14.031 -17.040 -23.095 1.00 48.97 112 GLN A N 1
ATOM 935 C CA . GLN A 1 112 ? 14.800 -16.595 -24.262 1.00 48.97 112 GLN A CA 1
ATOM 936 C C . GLN A 1 112 ? 14.655 -15.119 -24.660 1.00 48.97 112 GLN A C 1
ATOM 938 O O . GLN A 1 112 ? 13.849 -14.743 -25.511 1.00 48.97 112 GLN A O 1
ATOM 943 N N . ILE A 1 113 ? 15.575 -14.305 -24.155 1.00 46.59 113 ILE A N 1
ATOM 944 C CA . ILE A 1 113 ? 16.041 -13.110 -24.858 1.00 46.59 113 ILE A CA 1
ATOM 945 C C . ILE A 1 113 ? 17.162 -13.566 -25.801 1.00 46.59 113 ILE A C 1
ATOM 947 O O . ILE A 1 113 ? 18.300 -13.147 -25.663 1.00 46.59 113 ILE A O 1
ATOM 951 N N . ASP A 1 114 ? 16.857 -14.453 -26.748 1.00 44.41 114 ASP A N 1
ATOM 952 C CA . ASP A 1 114 ? 17.794 -14.791 -27.837 1.00 44.41 114 ASP A CA 1
ATOM 953 C C . ASP A 1 114 ? 17.619 -13.824 -29.023 1.00 44.41 114 ASP A C 1
ATOM 955 O O . ASP A 1 114 ? 17.921 -14.144 -30.167 1.00 44.41 114 ASP A O 1
ATOM 959 N N . GLN A 1 115 ? 17.115 -12.615 -28.764 1.00 43.03 115 GLN A N 1
ATOM 960 C CA . GLN A 1 115 ? 17.340 -11.491 -29.660 1.00 43.03 115 GLN A CA 1
ATOM 961 C C . GLN A 1 115 ? 18.086 -10.414 -28.881 1.00 43.03 115 GLN A C 1
ATOM 963 O O . GLN A 1 115 ? 17.478 -9.770 -28.013 1.00 43.03 115 GLN A O 1
ATOM 968 N N . PRO A 1 116 ? 19.381 -10.194 -29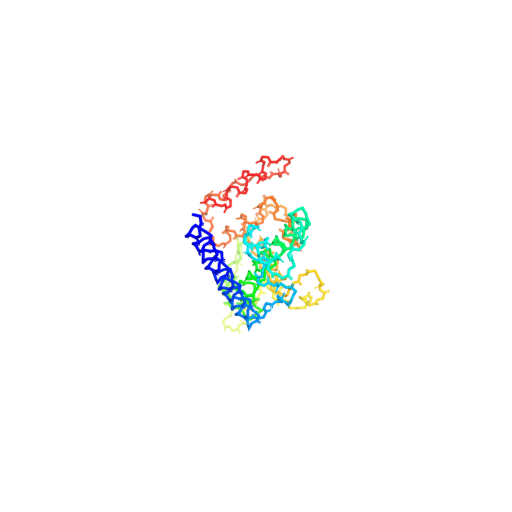.165 1.00 39.06 116 PRO A N 1
ATOM 969 C CA . PRO A 1 116 ? 20.024 -8.964 -28.758 1.00 39.06 116 PRO A CA 1
ATOM 970 C C . PRO A 1 116 ? 19.267 -7.825 -29.440 1.00 39.06 116 PRO A C 1
ATOM 972 O O . PRO A 1 116 ? 19.385 -7.596 -30.641 1.00 39.06 116 PRO A O 1
ATOM 975 N N . VAL A 1 117 ? 18.469 -7.076 -28.684 1.00 47.00 117 VAL A N 1
ATOM 976 C CA . VAL A 1 117 ? 18.021 -5.761 -29.145 1.00 47.00 117 VAL A CA 1
ATOM 977 C C . VAL A 1 117 ? 19.165 -4.800 -28.867 1.00 47.00 117 VAL A C 1
ATOM 979 O O . VAL A 1 117 ? 19.072 -4.027 -27.921 1.00 47.00 117 VAL A O 1
ATOM 982 N N . SER A 1 118 ? 20.261 -4.954 -29.620 1.00 40.06 118 SER A N 1
ATOM 983 C CA . SER A 1 118 ? 21.375 -4.018 -29.871 1.00 40.06 118 SER A CA 1
ATOM 984 C C . SER A 1 118 ? 22.656 -4.799 -30.183 1.00 40.06 118 SER A C 1
ATOM 986 O O . SER A 1 118 ? 23.517 -4.982 -29.329 1.00 40.06 118 SER A O 1
ATOM 988 N N . GLY A 1 119 ? 22.792 -5.230 -31.431 1.00 38.25 119 GLY A N 1
ATOM 989 C CA . GLY A 1 119 ? 24.087 -5.409 -32.080 1.00 38.25 119 GLY A CA 1
ATOM 990 C C . GLY A 1 119 ? 24.015 -4.698 -33.433 1.00 38.25 119 GLY A C 1
ATOM 991 O O . GLY A 1 119 ? 22.945 -4.727 -34.054 1.00 38.25 119 GLY A O 1
ATOM 992 N N . PRO A 1 120 ? 25.069 -3.999 -33.894 1.00 34.31 120 PRO A N 1
ATOM 993 C CA . PRO A 1 120 ? 25.097 -3.518 -35.269 1.00 34.31 120 PRO A CA 1
ATOM 994 C C . PRO A 1 120 ? 24.917 -4.719 -36.204 1.00 34.31 120 PRO A C 1
ATOM 996 O O . PRO A 1 120 ? 25.432 -5.799 -35.932 1.00 34.31 120 PRO A O 1
ATOM 999 N N . ILE A 1 121 ? 24.157 -4.524 -37.282 1.00 40.50 121 ILE A N 1
ATOM 1000 C CA . ILE A 1 121 ? 23.904 -5.526 -38.323 1.00 40.50 121 ILE A CA 1
ATOM 1001 C C . ILE A 1 121 ? 25.259 -6.033 -38.842 1.00 40.50 121 ILE A C 1
ATOM 1003 O O . ILE A 1 121 ? 25.922 -5.357 -39.625 1.00 40.50 121 ILE A O 1
ATOM 1007 N N . GLY A 1 122 ? 25.682 -7.198 -38.363 1.00 39.88 122 GLY A N 1
ATOM 1008 C CA . GLY A 1 122 ? 26.951 -7.825 -38.700 1.00 39.88 122 GLY A CA 1
ATOM 1009 C C . GLY A 1 122 ? 26.934 -9.278 -38.246 1.00 39.88 122 GLY A C 1
ATOM 1010 O O . GLY A 1 122 ? 27.077 -9.544 -37.062 1.00 39.88 122 GLY A O 1
ATOM 1011 N N . GLU A 1 123 ? 26.679 -10.169 -39.206 1.00 42.47 123 GLU A N 1
ATOM 1012 C CA . GLU A 1 123 ? 26.907 -11.624 -39.203 1.00 42.47 123 GLU A CA 1
ATOM 1013 C C . GLU A 1 123 ? 27.093 -12.302 -37.829 1.00 42.47 123 GLU A C 1
ATOM 1015 O O . GLU A 1 123 ? 28.213 -12.573 -37.402 1.00 42.47 123 GLU A O 1
ATOM 1020 N N . GLU A 1 124 ? 25.992 -12.680 -37.174 1.00 42.00 124 GLU A N 1
ATOM 1021 C CA . GLU A 1 124 ? 26.038 -13.703 -36.125 1.00 42.00 124 GLU A CA 1
ATOM 1022 C C . GLU A 1 124 ? 25.695 -15.067 -36.734 1.00 42.00 124 GLU A C 1
ATOM 1024 O O . GLU A 1 124 ? 24.605 -15.290 -37.267 1.00 42.00 124 GLU A O 1
ATOM 1029 N N . ALA A 1 125 ? 26.673 -15.974 -36.694 1.00 45.56 125 ALA A N 1
ATOM 1030 C CA . ALA A 1 125 ? 26.520 -17.365 -37.092 1.00 45.56 125 ALA A CA 1
ATOM 1031 C C . ALA A 1 125 ? 25.446 -18.057 -36.236 1.00 45.56 125 ALA A C 1
ATOM 1033 O O . ALA A 1 125 ? 25.352 -17.829 -35.030 1.00 45.56 125 ALA A O 1
ATOM 1034 N N . ALA A 1 126 ? 24.642 -18.915 -36.870 1.00 45.31 126 ALA A N 1
ATOM 1035 C CA . ALA A 1 126 ? 23.600 -19.676 -36.191 1.00 45.31 126 ALA A CA 1
ATOM 1036 C C . ALA A 1 126 ? 24.182 -20.491 -35.013 1.00 45.31 126 ALA A C 1
ATOM 1038 O O . ALA A 1 126 ? 25.238 -21.108 -35.175 1.00 45.31 126 ALA A O 1
ATOM 1039 N N . PRO A 1 127 ? 23.514 -20.520 -33.844 1.00 49.38 127 PRO A N 1
ATOM 1040 C CA . PRO A 1 127 ? 24.010 -21.242 -32.679 1.00 49.38 127 PRO A CA 1
ATOM 1041 C C . PRO A 1 127 ? 24.013 -22.759 -32.918 1.00 49.38 127 PRO A C 1
ATOM 1043 O O . PRO A 1 127 ? 23.063 -23.319 -33.471 1.00 49.38 127 PRO A O 1
ATOM 1046 N N . ASP A 1 128 ? 25.089 -23.412 -32.476 1.00 47.28 128 ASP A N 1
ATOM 1047 C CA . ASP A 1 128 ? 25.324 -24.854 -32.587 1.00 47.28 128 ASP A CA 1
ATOM 1048 C C . ASP A 1 128 ? 24.253 -25.631 -31.780 1.00 47.28 128 ASP A C 1
ATOM 1050 O O . ASP A 1 128 ? 24.020 -25.312 -30.603 1.00 47.28 128 ASP A O 1
ATOM 1054 N N . PRO A 1 129 ? 23.550 -26.625 -32.362 1.00 44.28 129 PRO A N 1
ATOM 1055 C CA . PRO A 1 129 ? 22.478 -27.352 -31.686 1.00 44.28 129 PRO A CA 1
ATOM 1056 C C . PRO A 1 129 ? 23.045 -28.291 -30.610 1.00 44.28 129 PRO A C 1
ATOM 1058 O O . PRO A 1 129 ? 23.229 -29.486 -30.823 1.00 44.28 129 PRO A O 1
ATOM 1061 N N . GLY A 1 130 ? 23.317 -27.745 -29.426 1.00 56.72 130 GLY A N 1
ATOM 1062 C CA . GLY A 1 130 ? 23.824 -28.506 -28.284 1.00 56.72 130 GLY A CA 1
ATOM 1063 C C . GLY A 1 130 ? 24.401 -27.670 -27.143 1.00 56.72 130 GLY A C 1
ATOM 1064 O O . GLY A 1 130 ? 24.556 -28.198 -26.041 1.00 56.72 130 GLY A O 1
ATOM 1065 N N . GLU A 1 131 ? 24.686 -26.379 -27.351 1.00 51.47 131 GLU A N 1
ATOM 1066 C CA . GLU A 1 131 ? 25.170 -25.524 -26.264 1.00 51.47 131 GLU A CA 1
ATOM 1067 C C . GLU A 1 131 ? 24.040 -25.129 -25.291 1.00 51.47 131 GLU A C 1
ATOM 1069 O O . GLU A 1 131 ? 22.940 -24.753 -25.715 1.00 51.47 131 GLU A O 1
ATOM 1074 N N . PRO A 1 132 ? 24.282 -25.179 -23.965 1.00 49.12 132 PRO A N 1
ATOM 1075 C CA . PRO A 1 132 ? 23.338 -24.651 -22.991 1.00 49.12 132 PRO A CA 1
ATOM 1076 C C . PRO A 1 132 ? 23.143 -23.151 -23.238 1.00 49.12 132 PRO A C 1
ATOM 1078 O O . PRO A 1 132 ? 24.106 -22.384 -23.221 1.00 49.12 132 PRO A O 1
ATOM 1081 N N . LYS A 1 133 ? 21.887 -22.738 -23.453 1.00 54.78 133 LYS A N 1
ATOM 1082 C CA . LYS A 1 133 ? 21.507 -21.335 -23.684 1.00 54.78 133 LYS A CA 1
ATOM 1083 C C . LYS A 1 133 ? 22.096 -20.448 -22.581 1.00 54.78 133 LYS A C 1
ATOM 1085 O O . LYS A 1 133 ? 21.736 -20.588 -21.410 1.00 54.78 133 LYS A O 1
ATOM 1090 N N . LYS A 1 134 ? 23.028 -19.563 -22.948 1.00 56.56 134 LYS A N 1
ATOM 1091 C CA . LYS A 1 134 ? 23.681 -18.636 -22.016 1.00 56.56 134 LYS A CA 1
ATOM 1092 C C . LYS A 1 134 ? 22.678 -17.555 -21.612 1.00 56.56 134 LYS A C 1
ATOM 1094 O O . LYS A 1 134 ? 22.235 -16.765 -22.434 1.00 56.56 134 LYS A O 1
ATOM 1099 N N . ILE A 1 135 ? 22.315 -17.538 -20.333 1.00 63.41 135 ILE A N 1
ATOM 1100 C CA . ILE A 1 135 ? 21.488 -16.489 -19.723 1.00 63.41 135 ILE A CA 1
ATOM 1101 C C . ILE A 1 135 ? 22.262 -15.164 -19.780 1.00 63.41 135 ILE A C 1
ATOM 1103 O O . ILE A 1 135 ? 23.460 -15.152 -19.483 1.00 63.41 135 ILE A O 1
ATOM 1107 N N . CYS A 1 136 ? 21.606 -14.052 -20.135 1.00 65.50 136 CYS A N 1
ATOM 1108 C CA . CYS A 1 136 ? 22.290 -12.759 -20.154 1.00 65.50 136 CYS A CA 1
ATOM 1109 C C . CYS A 1 136 ? 22.758 -12.351 -18.737 1.00 65.50 136 CYS A C 1
ATOM 1111 O O . CYS A 1 136 ? 22.063 -12.638 -17.752 1.00 65.50 136 CYS A O 1
ATOM 1113 N N . PRO A 1 137 ? 23.926 -11.694 -18.596 1.00 67.19 137 PRO A N 1
ATOM 1114 C CA . PRO A 1 137 ? 24.485 -11.320 -17.293 1.00 67.19 137 PRO A CA 1
ATOM 1115 C C . PRO A 1 137 ? 23.528 -10.501 -16.416 1.00 67.19 137 PRO A C 1
ATOM 1117 O O . PRO A 1 137 ? 23.511 -10.658 -15.194 1.00 67.19 137 PRO A O 1
ATOM 1120 N N . GLU A 1 138 ? 22.691 -9.668 -17.030 1.00 67.75 138 GLU A N 1
ATOM 1121 C CA . GLU A 1 138 ? 21.715 -8.807 -16.362 1.00 67.75 138 GLU A CA 1
ATOM 1122 C C . GLU A 1 138 ? 20.587 -9.628 -15.726 1.00 67.75 138 GLU A C 1
ATOM 1124 O O . GLU A 1 138 ? 20.212 -9.386 -14.577 1.00 67.75 138 GLU A O 1
ATOM 1129 N N . LEU A 1 139 ? 20.077 -10.639 -16.441 1.00 68.44 139 LEU A N 1
ATOM 1130 C CA . LEU A 1 139 ? 19.069 -11.569 -15.924 1.00 68.44 139 LEU A CA 1
ATOM 1131 C C . LEU A 1 139 ? 19.660 -12.456 -14.826 1.00 68.44 139 LEU A C 1
ATOM 1133 O O . LEU A 1 139 ? 19.031 -12.671 -13.789 1.00 68.44 139 LEU A O 1
ATOM 1137 N N . GLN A 1 140 ? 20.903 -12.906 -15.005 1.00 71.25 140 GLN A N 1
ATOM 1138 C CA . GLN A 1 140 ? 21.618 -13.669 -13.987 1.00 71.25 140 GLN A CA 1
ATOM 1139 C C . GLN A 1 140 ? 21.815 -12.847 -12.701 1.00 71.25 140 GLN A C 1
ATOM 1141 O O . GLN A 1 140 ? 21.601 -13.365 -11.603 1.00 71.25 140 GLN A O 1
ATOM 1146 N N . GLY A 1 141 ? 22.152 -11.559 -12.819 1.00 69.25 141 GLY A N 1
ATOM 1147 C CA . GLY A 1 141 ? 22.239 -10.628 -11.691 1.00 69.25 141 GLY A CA 1
ATOM 1148 C C . GLY A 1 141 ? 20.884 -10.353 -11.029 1.00 69.25 141 GLY A C 1
ATOM 1149 O O . GLY A 1 141 ? 20.790 -10.295 -9.801 1.00 69.25 141 GLY A O 1
ATOM 1150 N N . ALA A 1 142 ? 19.805 -10.259 -11.812 1.00 67.00 142 ALA A N 1
ATOM 1151 C CA . ALA A 1 142 ? 18.446 -10.132 -11.285 1.00 67.00 142 ALA A CA 1
ATOM 1152 C C . ALA A 1 142 ? 18.012 -11.380 -10.492 1.00 67.00 142 ALA A C 1
ATOM 1154 O O . ALA A 1 142 ? 17.299 -11.260 -9.494 1.00 67.00 142 ALA A O 1
ATOM 1155 N N . TRP A 1 143 ? 18.474 -12.568 -10.889 1.00 66.81 143 TRP A N 1
ATOM 1156 C CA . TRP A 1 143 ? 18.213 -13.836 -10.203 1.00 66.81 143 TRP A CA 1
ATOM 1157 C C . TRP A 1 143 ? 19.113 -14.132 -9.010 1.00 66.81 143 TRP A C 1
ATOM 1159 O O . TRP A 1 143 ? 18.777 -15.039 -8.236 1.00 66.81 143 TRP A O 1
ATOM 1169 N N . ASP A 1 144 ? 20.238 -13.429 -8.861 1.00 70.25 144 ASP A N 1
ATOM 1170 C CA . ASP A 1 144 ? 21.186 -13.717 -7.792 1.00 70.25 144 ASP A CA 1
ATOM 1171 C C . ASP A 1 144 ? 20.540 -13.469 -6.428 1.00 70.25 144 ASP A C 1
ATOM 1173 O O . ASP A 1 144 ? 20.293 -12.336 -6.019 1.00 70.25 144 ASP A O 1
ATOM 1177 N N . ALA A 1 145 ? 20.257 -14.554 -5.710 1.00 62.03 145 ALA A N 1
ATOM 1178 C CA . ALA A 1 145 ? 19.616 -14.470 -4.412 1.00 62.03 145 ALA A CA 1
ATOM 1179 C C . ALA A 1 145 ? 20.555 -13.940 -3.312 1.00 62.03 145 ALA A C 1
ATOM 1181 O O . ALA A 1 145 ? 20.090 -13.599 -2.219 1.00 62.03 145 ALA A O 1
ATOM 1182 N N . LYS A 1 146 ? 21.867 -13.860 -3.586 1.00 60.84 146 LYS A N 1
ATOM 1183 C CA . LYS A 1 146 ? 22.845 -13.291 -2.658 1.00 60.84 146 LYS A CA 1
ATOM 1184 C C . LYS A 1 146 ? 22.525 -11.808 -2.447 1.00 60.84 146 LYS A C 1
ATOM 1186 O O . LYS A 1 146 ? 22.374 -11.040 -3.397 1.00 60.84 146 LYS A O 1
ATOM 1191 N N . GLY A 1 147 ? 22.335 -11.425 -1.186 1.00 58.88 147 GLY A N 1
ATOM 1192 C CA . GLY A 1 147 ? 21.988 -10.062 -0.781 1.00 58.88 147 GLY A CA 1
ATOM 1193 C C . GLY A 1 147 ? 20.495 -9.760 -0.597 1.00 58.88 147 GLY A C 1
ATOM 1194 O O . GLY A 1 147 ? 20.181 -8.673 -0.127 1.00 58.88 147 GLY A O 1
ATOM 1195 N N . LEU A 1 148 ? 19.554 -10.673 -0.906 1.00 61.31 148 LEU A N 1
ATOM 1196 C CA . LEU A 1 148 ? 18.126 -10.438 -0.585 1.00 61.31 148 LEU A CA 1
ATOM 1197 C C . LEU A 1 148 ? 17.815 -10.486 0.921 1.00 61.31 148 LEU A C 1
ATOM 1199 O O . LEU A 1 148 ? 16.752 -10.025 1.324 1.00 61.31 148 LEU A O 1
ATOM 1203 N N . GLY A 1 149 ? 18.704 -11.072 1.727 1.00 54.38 149 GLY A N 1
ATOM 1204 C CA . GLY A 1 149 ? 18.545 -11.200 3.180 1.00 54.38 149 GLY A CA 1
ATOM 1205 C C . GLY A 1 149 ? 19.440 -10.279 4.011 1.00 54.38 149 GLY A C 1
ATOM 1206 O O . GLY A 1 149 ? 19.286 -10.254 5.225 1.00 54.38 149 GLY A O 1
ATOM 1207 N N . ASP A 1 150 ? 20.353 -9.533 3.380 1.00 54.44 150 ASP A N 1
ATOM 1208 C CA . ASP A 1 150 ? 21.370 -8.747 4.099 1.00 54.44 150 ASP A CA 1
ATOM 1209 C C . ASP A 1 150 ? 20.928 -7.291 4.345 1.00 54.44 150 ASP A C 1
ATOM 1211 O O . ASP A 1 150 ? 21.574 -6.552 5.088 1.00 54.44 150 ASP A O 1
ATOM 1215 N N . SER A 1 151 ? 19.814 -6.866 3.732 1.00 60.84 151 SER A N 1
ATOM 1216 C CA . SER A 1 151 ? 19.196 -5.560 3.967 1.00 60.84 151 SER A CA 1
ATOM 1217 C C . SER A 1 151 ? 18.067 -5.676 4.988 1.00 60.84 151 SER A C 1
ATOM 1219 O O . SER A 1 151 ? 17.114 -6.421 4.787 1.00 60.84 151 SER A O 1
ATOM 1221 N N . ASN A 1 152 ? 18.138 -4.884 6.059 1.00 69.06 152 ASN A N 1
ATOM 1222 C CA . ASN A 1 152 ? 17.076 -4.794 7.071 1.00 69.06 152 ASN A CA 1
ATOM 1223 C C . ASN A 1 152 ? 15.958 -3.808 6.691 1.00 69.06 152 ASN A C 1
ATOM 1225 O O . ASN A 1 152 ? 15.030 -3.606 7.471 1.00 69.06 152 ASN A O 1
ATOM 1229 N N . VAL A 1 153 ? 16.068 -3.151 5.533 1.00 77.31 153 VAL A N 1
ATOM 1230 C CA . VAL A 1 153 ? 15.131 -2.099 5.112 1.00 77.31 153 VAL A CA 1
ATOM 1231 C C . VAL A 1 153 ? 13.923 -2.692 4.392 1.00 77.31 153 VAL A C 1
ATOM 1233 O O . VAL A 1 153 ? 12.795 -2.283 4.651 1.00 77.31 153 VAL A O 1
ATOM 1236 N N . TYR A 1 154 ? 14.151 -3.680 3.526 1.00 84.12 154 TYR A N 1
ATOM 1237 C CA . TYR A 1 154 ? 13.119 -4.281 2.686 1.00 84.12 154 TYR A CA 1
ATOM 1238 C C . TYR A 1 154 ? 12.972 -5.770 2.969 1.00 84.12 154 TYR A C 1
ATOM 1240 O O . TYR A 1 154 ? 13.939 -6.487 3.212 1.00 84.12 154 TYR A O 1
ATOM 1248 N N . SER A 1 155 ? 11.742 -6.260 2.886 1.00 85.69 155 SER A N 1
ATOM 1249 C CA . SER A 1 155 ? 11.459 -7.688 2.860 1.00 85.69 155 SER A CA 1
ATOM 1250 C C . SER A 1 155 ? 12.032 -8.352 1.603 1.00 85.69 155 SER A C 1
ATOM 1252 O O . SER A 1 155 ? 12.396 -7.706 0.617 1.00 85.69 155 SER A O 1
ATOM 1254 N N . VAL A 1 156 ? 12.058 -9.686 1.603 1.00 86.06 156 VAL A N 1
ATOM 1255 C CA . VAL A 1 156 ? 12.473 -10.468 0.430 1.00 86.06 156 VAL A CA 1
ATOM 1256 C C . VAL A 1 156 ? 11.600 -10.147 -0.789 1.00 86.06 156 VAL A C 1
ATOM 1258 O O . VAL A 1 156 ? 12.127 -9.976 -1.882 1.00 86.06 156 VAL A O 1
ATOM 1261 N N . ALA A 1 157 ? 10.281 -10.019 -0.613 1.00 89.25 157 ALA A N 1
ATOM 1262 C CA . ALA A 1 157 ? 9.347 -9.696 -1.694 1.00 89.25 157 ALA A CA 1
ATOM 1263 C C . ALA A 1 157 ? 9.634 -8.320 -2.322 1.00 89.25 157 ALA A C 1
ATOM 1265 O O . ALA A 1 157 ? 9.695 -8.188 -3.542 1.00 89.25 157 ALA A O 1
ATOM 1266 N N . GLU A 1 158 ? 9.871 -7.309 -1.489 1.00 89.00 158 GLU A N 1
ATOM 1267 C CA . GLU A 1 158 ? 10.245 -5.956 -1.923 1.00 89.00 158 GLU A CA 1
ATOM 1268 C C . GLU A 1 158 ? 11.609 -5.943 -2.626 1.00 89.00 158 GLU A C 1
ATOM 1270 O O . GLU A 1 158 ? 11.762 -5.348 -3.690 1.00 89.00 158 GLU A O 1
ATOM 1275 N N . SER A 1 159 ? 12.583 -6.687 -2.103 1.00 87.75 159 SER A N 1
ATOM 1276 C CA . SER A 1 159 ? 13.890 -6.853 -2.746 1.00 87.75 159 SER A CA 1
ATOM 1277 C C . SER A 1 159 ? 13.782 -7.507 -4.131 1.00 87.75 159 SER A C 1
ATOM 1279 O O . SER A 1 159 ? 14.500 -7.126 -5.056 1.00 87.75 159 SER A O 1
ATOM 1281 N N . ILE A 1 160 ? 12.870 -8.472 -4.303 1.00 88.38 160 ILE A N 1
ATOM 1282 C CA . ILE A 1 160 ? 12.566 -9.069 -5.612 1.00 88.38 160 ILE A CA 1
ATOM 1283 C C . ILE A 1 160 ? 11.954 -8.024 -6.548 1.00 88.38 160 ILE A C 1
ATOM 1285 O O . ILE A 1 160 ? 12.368 -7.942 -7.702 1.00 88.38 160 ILE A O 1
ATOM 1289 N N . LEU A 1 161 ? 11.009 -7.210 -6.069 1.00 90.75 161 LEU A N 1
ATOM 1290 C CA . LEU A 1 161 ? 10.396 -6.146 -6.868 1.00 90.75 161 LEU A CA 1
ATOM 1291 C C . LEU A 1 161 ? 11.424 -5.122 -7.358 1.00 90.75 161 LEU A C 1
ATOM 1293 O O . LEU A 1 161 ? 11.403 -4.762 -8.531 1.00 90.75 161 LEU A O 1
ATOM 1297 N N . LEU A 1 162 ? 12.366 -4.702 -6.510 1.00 89.94 162 LEU A N 1
ATOM 1298 C CA . LEU A 1 162 ? 13.444 -3.800 -6.929 1.00 89.94 162 LEU A CA 1
ATOM 1299 C C . LEU A 1 162 ? 14.311 -4.431 -8.025 1.00 89.94 162 LEU A C 1
ATOM 1301 O O . LEU A 1 162 ? 14.661 -3.770 -9.002 1.00 89.94 162 LEU A O 1
ATOM 1305 N N . ARG A 1 163 ? 14.637 -5.723 -7.912 1.00 87.81 163 ARG A N 1
ATOM 1306 C CA . ARG A 1 163 ? 15.391 -6.446 -8.951 1.00 87.81 163 ARG A CA 1
ATOM 1307 C C . ARG A 1 163 ? 14.604 -6.562 -10.252 1.00 87.81 163 ARG A C 1
ATOM 1309 O O . ARG A 1 163 ? 15.180 -6.357 -11.317 1.00 87.81 163 ARG A O 1
ATOM 1316 N N . TRP A 1 164 ? 13.304 -6.833 -10.161 1.00 90.19 164 TRP A N 1
ATOM 1317 C CA . TRP A 1 164 ? 12.392 -6.856 -11.302 1.00 90.19 164 TRP A CA 1
ATOM 1318 C C . TRP A 1 164 ? 12.355 -5.499 -12.022 1.00 90.19 164 TRP A C 1
ATOM 1320 O O . TRP A 1 164 ? 12.557 -5.452 -13.234 1.00 90.19 164 TRP A O 1
ATOM 1330 N N . LEU A 1 165 ? 12.201 -4.398 -11.276 1.00 92.19 165 LEU A N 1
ATOM 1331 C CA . LEU A 1 165 ? 12.224 -3.035 -11.817 1.00 92.19 165 LEU A CA 1
ATOM 1332 C C . LEU A 1 165 ? 13.541 -2.735 -12.531 1.00 92.19 165 LEU A C 1
ATOM 1334 O O . LEU A 1 165 ? 13.521 -2.284 -13.672 1.00 92.19 165 LEU A O 1
ATOM 1338 N N . ASN A 1 166 ? 14.679 -3.028 -11.890 1.00 90.50 166 ASN A N 1
ATOM 1339 C CA . ASN A 1 166 ? 15.989 -2.840 -12.511 1.00 90.50 166 ASN A CA 1
ATOM 1340 C C . ASN A 1 166 ? 16.087 -3.627 -13.819 1.00 90.50 166 ASN A C 1
ATOM 1342 O O . ASN A 1 166 ? 16.390 -3.041 -14.850 1.00 90.50 166 ASN A O 1
ATOM 1346 N N . PHE A 1 167 ? 15.808 -4.932 -13.798 1.00 88.06 167 PHE A N 1
ATOM 1347 C CA . PHE A 1 167 ? 15.919 -5.776 -14.986 1.00 88.06 167 PHE A CA 1
ATOM 1348 C C . PHE A 1 167 ? 15.128 -5.216 -16.174 1.00 88.06 167 PHE A C 1
ATOM 1350 O O . PHE A 1 167 ? 15.679 -5.050 -17.263 1.00 88.06 167 PHE A O 1
ATOM 1357 N N . HIS A 1 168 ? 13.853 -4.883 -15.960 1.00 89.88 168 HIS A N 1
ATOM 1358 C CA . HIS A 1 168 ? 13.000 -4.357 -17.021 1.00 89.88 168 HIS A CA 1
ATOM 1359 C C . HIS A 1 168 ? 13.412 -2.951 -17.464 1.00 89.88 168 HIS A C 1
ATOM 1361 O O . HIS A 1 168 ? 13.362 -2.663 -18.660 1.00 89.88 168 HIS A O 1
ATOM 1367 N N . PHE A 1 169 ? 13.881 -2.109 -16.538 1.00 91.25 169 PHE A N 1
ATOM 1368 C CA . PHE A 1 169 ? 14.446 -0.806 -16.869 1.00 91.25 169 PHE A CA 1
ATOM 1369 C C . PHE A 1 169 ? 15.656 -0.952 -17.795 1.00 91.25 169 PHE A C 1
ATOM 1371 O O . PHE A 1 169 ? 15.629 -0.444 -18.910 1.00 91.25 169 PHE A O 1
A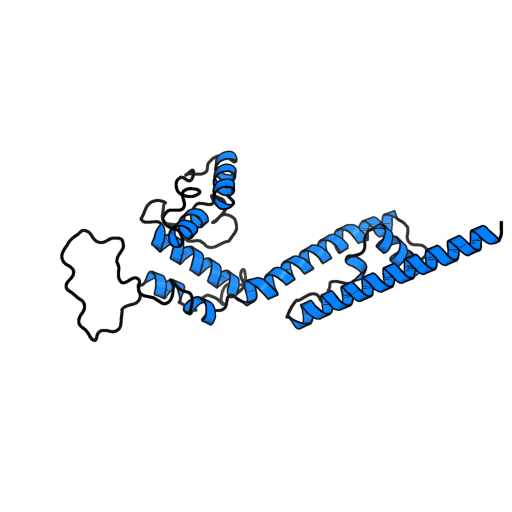TOM 1378 N N . TRP A 1 170 ? 16.676 -1.716 -17.398 1.00 87.50 170 TRP A N 1
ATOM 1379 C CA . TRP A 1 170 ? 17.883 -1.930 -18.206 1.00 87.50 170 TRP A CA 1
ATOM 1380 C C . TRP A 1 170 ? 17.566 -2.519 -19.582 1.00 87.50 170 TRP A C 1
ATOM 1382 O O . TRP A 1 170 ? 18.068 -2.039 -20.595 1.00 87.50 170 TRP A O 1
ATOM 1392 N N . ARG A 1 171 ? 16.675 -3.513 -19.629 1.00 85.12 171 ARG A N 1
ATOM 1393 C CA . ARG A 1 171 ? 16.267 -4.190 -20.864 1.00 85.12 171 ARG A CA 1
ATOM 1394 C C . ARG A 1 171 ? 15.566 -3.264 -21.860 1.00 85.12 171 ARG A C 1
ATOM 1396 O O . ARG A 1 171 ? 15.787 -3.394 -23.062 1.00 85.12 171 ARG A O 1
ATOM 1403 N N . ALA A 1 172 ? 14.670 -2.396 -21.391 1.00 89.88 172 ALA A N 1
ATOM 1404 C CA . ALA A 1 172 ? 13.825 -1.584 -22.269 1.00 89.88 172 ALA A CA 1
ATOM 1405 C C . ALA A 1 172 ? 14.330 -0.149 -22.472 1.00 89.88 172 ALA A C 1
ATOM 1407 O O . ALA A 1 172 ? 13.912 0.490 -23.435 1.00 89.88 172 ALA A O 1
ATOM 1408 N N . ASN A 1 173 ? 15.238 0.345 -21.623 1.00 89.50 173 ASN A N 1
ATOM 1409 C CA . ASN A 1 173 ? 15.716 1.724 -21.676 1.00 89.50 173 ASN A CA 1
ATOM 1410 C C . ASN A 1 173 ? 16.463 2.049 -22.980 1.00 89.50 173 ASN A C 1
ATOM 1412 O O . ASN A 1 173 ? 16.242 3.123 -23.524 1.00 89.50 173 ASN A O 1
ATOM 1416 N N . LYS A 1 174 ? 17.305 1.143 -23.508 1.00 86.69 174 LYS A N 1
ATOM 1417 C CA . LYS A 1 174 ? 18.055 1.335 -24.776 1.00 86.69 174 LYS A CA 1
ATOM 1418 C C . LYS A 1 174 ? 18.715 2.724 -24.893 1.00 86.69 174 LYS A C 1
ATOM 1420 O O . LYS A 1 174 ? 18.534 3.418 -25.890 1.00 86.69 174 LYS A O 1
ATOM 1425 N N . ASP A 1 175 ? 19.387 3.155 -23.828 1.00 87.19 175 ASP A N 1
ATOM 1426 C CA . ASP A 1 175 ? 20.045 4.468 -23.704 1.00 87.19 175 ASP A CA 1
ATOM 1427 C C . ASP A 1 175 ? 19.133 5.702 -23.860 1.00 87.19 175 ASP A C 1
ATOM 1429 O O . ASP A 1 175 ? 19.614 6.828 -23.985 1.00 87.19 175 ASP A O 1
ATOM 1433 N N . ARG A 1 176 ? 17.807 5.525 -23.792 1.00 89.44 176 ARG A N 1
ATOM 1434 C CA . ARG A 1 176 ? 16.826 6.620 -23.817 1.00 89.44 176 ARG A CA 1
ATOM 1435 C C . ARG A 1 176 ? 16.977 7.556 -22.617 1.00 89.44 176 ARG A C 1
ATOM 1437 O O . ARG A 1 176 ? 16.824 8.767 -22.759 1.00 89.44 176 ARG A O 1
ATOM 1444 N N . TYR A 1 177 ? 17.254 6.990 -21.447 1.00 92.69 177 TYR A N 1
ATOM 1445 C CA . TYR A 1 177 ? 17.526 7.712 -20.208 1.00 92.69 177 TYR A CA 1
ATOM 1446 C C . TYR A 1 177 ? 18.885 7.303 -19.633 1.00 92.69 177 TYR A C 1
ATOM 1448 O O . TYR A 1 177 ? 19.363 6.201 -19.917 1.00 92.69 177 TYR A O 1
ATOM 1456 N N . PRO A 1 178 ? 19.516 8.147 -18.797 1.00 90.94 178 PRO A N 1
ATOM 1457 C CA . PRO A 1 178 ? 20.748 7.778 -18.116 1.00 90.94 178 PRO A CA 1
ATOM 1458 C C . PRO A 1 178 ? 20.598 6.485 -17.313 1.00 90.94 178 PRO A C 1
ATOM 1460 O O . PRO A 1 178 ? 19.559 6.223 -16.702 1.00 90.94 178 PRO A O 1
ATOM 1463 N N . ALA A 1 179 ? 21.670 5.698 -17.289 1.00 85.62 179 ALA A N 1
ATOM 1464 C CA . ALA A 1 179 ? 21.776 4.517 -16.448 1.00 85.62 179 ALA A CA 1
ATOM 1465 C C . ALA A 1 179 ? 21.436 4.852 -14.982 1.00 85.62 179 ALA A C 1
ATOM 1467 O O . ALA A 1 179 ? 22.057 5.723 -14.371 1.00 85.62 179 ALA A O 1
ATOM 1468 N N . LYS A 1 180 ? 20.462 4.136 -14.413 1.00 83.69 180 LYS A N 1
ATOM 1469 C CA . LYS A 1 180 ? 19.994 4.295 -13.030 1.00 83.69 180 LYS A CA 1
ATOM 1470 C C . LYS A 1 180 ? 19.845 2.918 -12.398 1.00 83.69 180 LYS A C 1
ATOM 1472 O O . LYS A 1 180 ? 19.369 1.982 -13.037 1.00 83.69 180 LYS A O 1
ATOM 1477 N N . LYS A 1 181 ? 20.243 2.799 -11.132 1.00 87.94 181 LYS A N 1
ATOM 1478 C CA . LYS A 1 181 ? 19.976 1.615 -10.314 1.00 87.94 181 LYS A CA 1
ATOM 1479 C C . LYS A 1 181 ? 18.852 1.939 -9.341 1.00 87.94 181 LYS A C 1
ATOM 1481 O O . LYS A 1 181 ? 19.031 2.781 -8.472 1.00 87.94 181 LYS A O 1
ATOM 1486 N N . VAL A 1 182 ? 17.726 1.248 -9.475 1.00 90.19 182 VAL A N 1
ATOM 1487 C CA . VAL A 1 182 ? 16.569 1.407 -8.587 1.00 90.19 182 VAL A CA 1
ATOM 1488 C C . VAL A 1 182 ? 16.871 0.702 -7.267 1.00 90.19 182 VAL A C 1
ATOM 1490 O O . VAL A 1 182 ? 17.121 -0.505 -7.239 1.00 90.19 182 VAL A O 1
ATOM 1493 N N . SER A 1 183 ? 16.894 1.456 -6.180 1.00 88.94 183 SER A N 1
ATOM 1494 C CA . SER A 1 183 ? 17.286 0.999 -4.845 1.00 88.94 183 SER A CA 1
ATOM 1495 C C . SER A 1 183 ? 16.210 1.228 -3.787 1.00 88.94 183 SER A C 1
ATOM 1497 O O . SER A 1 183 ? 16.226 0.550 -2.762 1.00 88.94 183 SER A O 1
ATOM 1499 N N . CYS A 1 184 ? 15.262 2.126 -4.054 1.00 89.75 184 CYS A N 1
ATOM 1500 C CA . CYS A 1 184 ? 14.111 2.410 -3.207 1.00 89.75 184 CYS A CA 1
ATOM 1501 C C . CYS A 1 184 ? 12.831 2.587 -4.041 1.00 89.75 184 CYS A C 1
ATOM 1503 O O . CYS A 1 184 ? 12.888 2.705 -5.263 1.00 89.75 184 CYS A O 1
ATOM 1505 N N . PHE A 1 185 ? 11.668 2.586 -3.386 1.00 91.62 185 PHE A N 1
ATOM 1506 C CA . PHE A 1 185 ? 10.372 2.821 -4.045 1.00 91.62 185 PHE A CA 1
ATOM 1507 C C . PHE A 1 185 ? 9.935 4.293 -4.035 1.00 91.62 185 PHE A C 1
ATOM 1509 O O . PHE A 1 185 ? 8.909 4.613 -4.625 1.00 91.62 185 PHE A O 1
ATOM 1516 N N . ASP A 1 186 ? 10.706 5.163 -3.375 1.00 91.12 186 ASP A N 1
ATOM 1517 C CA . ASP A 1 186 ? 10.382 6.579 -3.209 1.00 91.12 186 ASP A CA 1
ATOM 1518 C C . ASP A 1 186 ? 11.092 7.412 -4.291 1.00 91.12 186 ASP A C 1
ATOM 1520 O O . ASP A 1 186 ? 10.659 7.446 -5.441 1.00 91.12 186 ASP A O 1
ATOM 1524 N N . SER A 1 187 ? 12.238 8.020 -3.970 1.00 91.25 187 SER A N 1
ATOM 1525 C CA . SER A 1 187 ? 12.967 8.938 -4.861 1.00 91.25 187 SER A CA 1
ATOM 1526 C C . SER A 1 187 ? 13.488 8.309 -6.156 1.00 91.25 187 SER A C 1
ATOM 1528 O O . SER A 1 187 ? 13.860 9.012 -7.087 1.00 91.25 187 SER A O 1
ATOM 1530 N N . ASP A 1 188 ? 13.581 6.980 -6.241 1.00 92.75 188 ASP A N 1
ATOM 1531 C CA . ASP A 1 188 ? 13.992 6.343 -7.493 1.00 92.75 188 ASP A CA 1
ATOM 1532 C C . ASP A 1 188 ? 12.844 6.220 -8.507 1.00 92.75 188 ASP A C 1
ATOM 1534 O O . ASP A 1 188 ? 13.126 6.035 -9.696 1.00 92.75 188 ASP A O 1
ATOM 1538 N N . LEU A 1 189 ? 11.586 6.335 -8.062 1.00 95.62 189 LEU A N 1
ATOM 1539 C CA . LEU A 1 189 ? 10.378 6.187 -8.881 1.00 95.62 189 LEU A CA 1
ATOM 1540 C C . LEU A 1 189 ? 9.570 7.485 -9.031 1.00 95.62 189 LEU A C 1
ATOM 1542 O O . LEU A 1 189 ? 8.597 7.491 -9.784 1.00 95.62 189 LEU A O 1
ATOM 1546 N N . ASP A 1 190 ? 9.952 8.558 -8.339 1.00 95.12 190 ASP A N 1
ATOM 1547 C CA . ASP A 1 190 ? 9.196 9.813 -8.271 1.00 95.12 190 ASP A CA 1
ATOM 1548 C C . ASP A 1 190 ? 8.993 10.481 -9.642 1.00 95.12 190 ASP A C 1
ATOM 1550 O O . ASP A 1 190 ? 7.883 10.901 -9.963 1.00 95.12 190 ASP A O 1
ATOM 1554 N N . ASP A 1 191 ? 10.018 10.497 -10.495 1.00 95.88 191 ASP A N 1
ATOM 1555 C CA . ASP A 1 191 ? 9.987 11.040 -11.859 1.00 95.88 191 ASP A CA 1
ATOM 1556 C C . ASP A 1 191 ? 9.165 10.199 -12.855 1.00 95.88 191 ASP A C 1
ATOM 1558 O O . ASP A 1 191 ? 8.962 10.612 -14.001 1.00 95.88 191 ASP A O 1
ATOM 1562 N N . SER A 1 192 ? 8.684 9.026 -12.423 1.00 97.00 192 SER A N 1
ATOM 1563 C CA . SER A 1 192 ? 7.936 8.035 -13.207 1.00 97.00 192 SER A CA 1
ATOM 156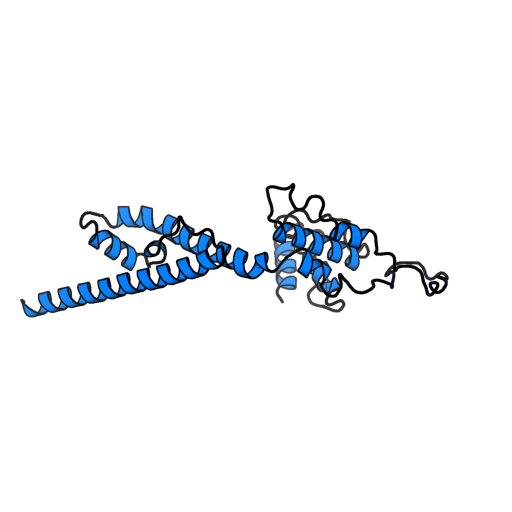4 C C . SER A 1 192 ? 8.658 7.492 -14.450 1.00 97.00 192 SER A C 1
ATOM 1566 O O . SER A 1 192 ? 8.074 6.722 -15.217 1.00 97.00 192 SER A O 1
ATOM 1568 N N . ILE A 1 193 ? 9.941 7.805 -14.652 1.00 96.56 193 ILE A N 1
ATOM 1569 C CA . ILE A 1 193 ? 10.707 7.340 -15.814 1.00 96.56 193 ILE A CA 1
ATOM 1570 C C . ILE A 1 193 ? 10.905 5.833 -15.749 1.00 96.56 193 ILE A C 1
ATOM 1572 O O . ILE A 1 193 ? 10.635 5.130 -16.723 1.00 96.56 193 ILE A O 1
ATOM 1576 N N . VAL A 1 194 ? 11.300 5.317 -14.585 1.00 96.12 194 VAL A N 1
ATOM 1577 C CA . VAL A 1 194 ? 11.466 3.873 -14.380 1.00 96.12 194 VAL A CA 1
ATOM 1578 C C . VAL A 1 194 ? 10.163 3.137 -14.686 1.00 96.12 194 VAL A C 1
ATOM 1580 O O . VAL A 1 194 ? 10.169 2.166 -15.441 1.00 96.12 194 VAL A O 1
ATOM 1583 N N . LEU A 1 195 ? 9.039 3.632 -14.160 1.00 97.06 195 LEU A N 1
ATOM 1584 C CA . LEU A 1 195 ? 7.718 3.045 -14.384 1.00 97.06 195 LEU A CA 1
ATOM 1585 C C . LEU A 1 195 ? 7.338 3.067 -15.870 1.00 97.06 195 LEU A C 1
ATOM 1587 O O . LEU A 1 195 ? 6.895 2.049 -16.397 1.00 97.06 195 LEU A O 1
ATOM 1591 N N . SER A 1 196 ? 7.586 4.179 -16.566 1.00 96.75 196 SER A N 1
ATOM 1592 C CA . SER A 1 196 ? 7.305 4.321 -18.000 1.00 96.75 196 SER A CA 1
ATOM 1593 C C . SER A 1 196 ? 8.060 3.294 -18.856 1.00 96.75 196 SER A C 1
ATOM 1595 O O . SER A 1 196 ? 7.475 2.650 -19.729 1.00 96.75 196 SER A O 1
ATOM 1597 N N . VAL A 1 197 ? 9.346 3.075 -18.562 1.00 95.19 197 VAL A N 1
ATOM 1598 C CA . VAL A 1 197 ? 10.207 2.128 -19.282 1.00 95.19 197 VAL A CA 1
ATOM 1599 C C . VAL A 1 197 ? 9.801 0.689 -18.971 1.00 95.19 197 VAL A C 1
ATOM 1601 O O . VAL A 1 197 ? 9.744 -0.150 -19.869 1.00 95.19 197 VAL A O 1
ATOM 1604 N N . VAL A 1 198 ? 9.459 0.394 -17.715 1.00 94.50 198 VAL A N 1
ATOM 1605 C CA . VAL A 1 198 ? 8.952 -0.926 -17.319 1.00 94.50 198 VAL A CA 1
ATOM 1606 C C . VAL A 1 198 ? 7.627 -1.229 -18.023 1.00 94.50 198 VAL A C 1
ATOM 1608 O O . VAL A 1 198 ? 7.477 -2.326 -18.562 1.00 94.50 198 VAL A O 1
ATOM 1611 N N . ILE A 1 199 ? 6.703 -0.267 -18.118 1.00 94.75 199 ILE A N 1
ATOM 1612 C CA . ILE A 1 199 ? 5.464 -0.419 -18.897 1.00 94.75 199 ILE A CA 1
ATOM 1613 C C . ILE A 1 199 ? 5.791 -0.705 -20.366 1.00 94.75 199 ILE A C 1
ATOM 1615 O O . ILE A 1 199 ? 5.272 -1.673 -20.919 1.00 94.75 199 ILE A O 1
ATOM 1619 N N . GLN A 1 200 ? 6.702 0.053 -20.983 1.00 92.31 200 GLN A N 1
ATOM 1620 C CA . GLN A 1 200 ? 7.139 -0.188 -22.367 1.00 92.31 200 GLN A CA 1
ATOM 1621 C C . GLN A 1 200 ? 7.807 -1.554 -22.559 1.00 92.31 200 GLN A C 1
ATOM 1623 O O . GLN A 1 200 ? 7.694 -2.146 -23.630 1.00 92.31 200 GLN A O 1
ATOM 1628 N N . SER A 1 201 ? 8.461 -2.100 -21.532 1.00 90.88 201 SER A N 1
ATOM 1629 C CA . SER A 1 201 ? 9.054 -3.441 -21.599 1.00 90.88 201 SER A CA 1
ATOM 1630 C C . SER A 1 201 ? 8.008 -4.554 -21.767 1.00 90.88 201 SER A C 1
ATOM 1632 O O . SER A 1 201 ? 8.321 -5.604 -22.328 1.00 90.88 201 SER A O 1
ATOM 1634 N N . HIS A 1 202 ? 6.773 -4.317 -21.311 1.00 90.00 202 HIS A N 1
ATOM 1635 C CA . HIS A 1 202 ? 5.642 -5.240 -21.436 1.00 90.00 202 HIS A CA 1
ATOM 1636 C C . HIS A 1 202 ? 4.684 -4.857 -22.568 1.00 90.00 202 HIS A C 1
ATOM 1638 O O . HIS A 1 202 ? 4.100 -5.733 -23.204 1.00 90.00 202 HIS A O 1
ATOM 1644 N N . VAL A 1 203 ? 4.531 -3.559 -22.834 1.00 91.31 203 VAL A N 1
ATOM 1645 C CA . VAL A 1 203 ? 3.643 -2.994 -23.854 1.00 91.31 203 VAL A CA 1
ATOM 1646 C C . VAL A 1 203 ? 4.432 -1.968 -24.682 1.00 91.31 203 VAL A C 1
ATOM 1648 O O . VAL A 1 203 ? 4.309 -0.763 -24.453 1.00 91.31 203 VAL A O 1
ATOM 1651 N N . PRO A 1 204 ? 5.244 -2.410 -25.665 1.00 89.25 204 PRO A N 1
ATOM 1652 C CA . PRO A 1 204 ? 6.176 -1.531 -26.387 1.00 89.25 204 PRO A CA 1
ATOM 1653 C C . PRO A 1 204 ? 5.526 -0.342 -27.100 1.00 89.25 204 PRO A C 1
ATOM 1655 O O . PRO A 1 204 ? 6.152 0.701 -27.256 1.00 89.25 204 PRO A O 1
ATOM 1658 N N . ASN A 1 205 ? 4.262 -0.484 -27.502 1.00 89.31 205 ASN A N 1
ATOM 1659 C CA . ASN A 1 205 ? 3.510 0.535 -28.236 1.00 89.31 205 ASN A CA 1
ATOM 1660 C C . ASN A 1 205 ? 2.565 1.353 -27.336 1.00 89.31 205 ASN A C 1
ATOM 1662 O O . ASN A 1 205 ? 1.609 1.948 -27.834 1.00 89.31 205 ASN A O 1
ATOM 1666 N N . CYS A 1 206 ? 2.774 1.354 -26.015 1.00 92.12 206 CYS A N 1
ATOM 1667 C CA . CYS A 1 206 ? 1.947 2.133 -25.098 1.00 92.12 206 CYS A CA 1
ATOM 1668 C C . CYS A 1 206 ? 2.180 3.637 -25.309 1.00 92.12 206 CYS A C 1
ATOM 1670 O O . CYS A 1 206 ? 3.189 4.193 -24.870 1.00 92.12 206 CYS A O 1
ATOM 1672 N N . GLN A 1 207 ? 1.233 4.292 -25.987 1.00 92.81 207 GLN A N 1
ATOM 1673 C CA . GLN A 1 207 ? 1.316 5.714 -26.331 1.00 92.81 207 GLN A CA 1
ATOM 1674 C C . GLN A 1 207 ? 1.326 6.616 -25.096 1.00 92.81 207 GLN A C 1
ATOM 1676 O O . GLN A 1 207 ? 2.043 7.614 -25.087 1.00 92.81 207 GLN A O 1
ATOM 1681 N N . ALA A 1 208 ? 0.584 6.240 -24.046 1.00 93.75 208 ALA A N 1
ATOM 1682 C CA . ALA A 1 208 ? 0.463 7.022 -22.817 1.00 93.75 208 ALA A CA 1
ATOM 1683 C C . ALA A 1 208 ? 1.828 7.328 -22.188 1.00 93.75 208 ALA A C 1
ATOM 1685 O O . ALA A 1 208 ? 2.059 8.445 -21.748 1.00 93.75 208 ALA A O 1
ATOM 1686 N N . VAL A 1 209 ? 2.758 6.371 -22.234 1.00 93.94 209 VAL A N 1
ATOM 1687 C CA . VAL A 1 209 ? 4.101 6.502 -21.652 1.00 93.94 209 VAL A CA 1
ATOM 1688 C C . VAL A 1 209 ? 5.188 6.756 -22.695 1.00 93.94 209 VAL A C 1
ATOM 1690 O O . VAL A 1 209 ? 6.377 6.715 -22.385 1.00 93.94 209 VAL A O 1
ATOM 1693 N N . GLN A 1 210 ? 4.818 6.978 -23.960 1.00 88.44 210 GLN A N 1
ATOM 1694 C CA . GLN A 1 210 ? 5.784 7.102 -25.050 1.00 88.44 210 GLN A CA 1
ATOM 1695 C C . GLN A 1 210 ? 6.628 8.368 -24.933 1.00 88.44 210 GLN A C 1
ATOM 1697 O O . GLN A 1 210 ? 7.779 8.346 -25.364 1.00 88.44 210 GLN A O 1
ATOM 1702 N N . THR A 1 211 ? 6.108 9.433 -24.321 1.00 90.12 211 THR A N 1
ATOM 1703 C CA . THR A 1 211 ? 6.766 10.745 -24.248 1.00 90.12 211 THR A CA 1
ATOM 1704 C C . THR A 1 211 ? 6.682 11.288 -22.826 1.00 90.12 211 THR A C 1
ATOM 1706 O O . THR A 1 211 ? 5.733 11.973 -22.476 1.00 90.12 211 THR A O 1
ATOM 1709 N N . MET A 1 212 ? 7.679 10.963 -22.003 1.00 95.44 212 MET A N 1
ATOM 1710 C CA . MET A 1 212 ? 7.774 11.447 -20.621 1.00 95.44 212 MET A CA 1
ATOM 1711 C C . MET A 1 212 ? 8.669 12.687 -20.538 1.00 95.44 212 MET A C 1
ATOM 1713 O O . MET A 1 212 ? 9.669 12.779 -21.260 1.00 95.44 212 MET A O 1
ATOM 1717 N N . ARG A 1 213 ? 8.366 13.608 -19.620 1.00 95.12 213 ARG A N 1
ATOM 1718 C CA . ARG A 1 213 ? 9.218 14.759 -19.294 1.00 95.12 213 ARG A CA 1
ATOM 1719 C C . ARG A 1 213 ? 10.503 14.295 -18.624 1.00 95.12 213 ARG A C 1
ATOM 1721 O O . ARG A 1 213 ? 10.460 13.556 -17.644 1.00 95.12 213 ARG A O 1
ATOM 1728 N N . TYR A 1 214 ? 11.645 14.757 -19.129 1.00 94.44 214 TYR A N 1
ATOM 1729 C CA . TYR A 1 214 ? 12.946 14.505 -18.518 1.00 94.44 214 TYR A CA 1
ATOM 1730 C C . TYR A 1 214 ? 13.970 15.591 -18.909 1.00 94.44 214 TYR A C 1
ATOM 1732 O O . TYR A 1 214 ? 14.036 15.936 -20.091 1.00 94.44 214 TYR A O 1
ATOM 1740 N N . PRO A 1 215 ? 14.789 16.108 -17.971 1.00 93.75 215 PRO A N 1
ATOM 1741 C CA . PRO A 1 215 ? 14.730 15.859 -16.528 1.00 93.75 215 PRO A CA 1
ATOM 1742 C C . PRO A 1 215 ? 13.498 16.514 -15.875 1.00 93.75 215 PRO A C 1
ATOM 1744 O O . PRO A 1 215 ? 13.011 17.556 -16.321 1.00 93.75 215 PRO A O 1
ATOM 1747 N N . CYS A 1 216 ? 12.989 15.916 -14.796 1.00 94.75 216 CYS A N 1
ATOM 1748 C CA . CYS A 1 216 ? 11.926 16.524 -13.995 1.00 94.75 216 CYS A CA 1
ATOM 1749 C C . CYS A 1 216 ? 12.525 17.583 -13.055 1.00 94.75 216 CYS A C 1
ATOM 1751 O O . CYS A 1 216 ? 13.241 17.258 -12.111 1.00 94.75 216 CYS A O 1
ATOM 1753 N N . THR A 1 217 ? 12.265 18.862 -13.330 1.00 95.31 217 THR A N 1
ATOM 1754 C CA . THR A 1 217 ? 12.838 20.001 -12.586 1.00 95.31 217 THR A CA 1
ATOM 1755 C C . THR A 1 217 ? 11.786 20.851 -11.877 1.00 95.31 217 THR A C 1
ATOM 1757 O O . THR A 1 217 ? 12.133 21.641 -11.003 1.00 95.31 217 THR A O 1
ATOM 1760 N N . SER A 1 218 ? 10.510 20.688 -12.226 1.00 96.56 218 SER A N 1
ATOM 1761 C CA . SER A 1 218 ? 9.369 21.370 -11.619 1.00 96.56 218 SER A CA 1
ATOM 1762 C C . SER A 1 218 ? 8.328 20.349 -11.172 1.00 96.56 218 SER A C 1
ATOM 1764 O O . SER A 1 218 ? 8.266 19.254 -11.728 1.00 96.56 218 SER A O 1
ATOM 1766 N N . PHE A 1 219 ? 7.506 20.716 -10.185 1.00 96.31 219 PHE A N 1
ATOM 1767 C CA . PHE A 1 219 ? 6.408 19.879 -9.688 1.00 96.31 219 PHE A CA 1
ATOM 1768 C C . PHE A 1 219 ? 5.480 19.412 -10.822 1.00 96.31 219 PHE A C 1
ATOM 1770 O O . PHE A 1 219 ? 5.159 18.229 -10.897 1.00 96.31 219 PHE A O 1
ATOM 1777 N N . ASP A 1 220 ? 5.168 20.306 -11.762 1.00 97.19 220 ASP A N 1
ATOM 1778 C CA . ASP A 1 220 ? 4.313 20.016 -12.915 1.00 97.19 220 ASP A CA 1
ATOM 1779 C C . ASP A 1 220 ? 4.860 18.876 -13.792 1.00 97.19 220 ASP A C 1
ATOM 1781 O O . ASP A 1 220 ? 4.084 18.075 -14.305 1.00 97.19 220 ASP A O 1
ATOM 1785 N N . HIS A 1 221 ? 6.190 18.745 -13.940 1.00 97.12 221 HIS A N 1
ATOM 1786 C CA . HIS A 1 221 ? 6.778 17.629 -14.698 1.00 97.12 221 HIS A CA 1
ATOM 1787 C C . HIS A 1 221 ? 6.497 16.280 -14.023 1.00 97.12 221 HIS A C 1
ATOM 1789 O O . HIS A 1 221 ? 6.184 15.306 -14.707 1.00 97.12 221 HIS A O 1
ATOM 1795 N N . TYR A 1 222 ? 6.613 16.225 -12.691 1.00 97.12 222 TYR A N 1
ATOM 1796 C CA . TYR A 1 222 ? 6.335 15.012 -11.920 1.00 97.12 222 TYR A CA 1
ATOM 1797 C C . TYR A 1 222 ? 4.849 14.649 -11.995 1.00 97.12 222 TYR A C 1
ATOM 1799 O O . TYR A 1 222 ? 4.514 13.486 -12.207 1.00 97.12 222 TYR 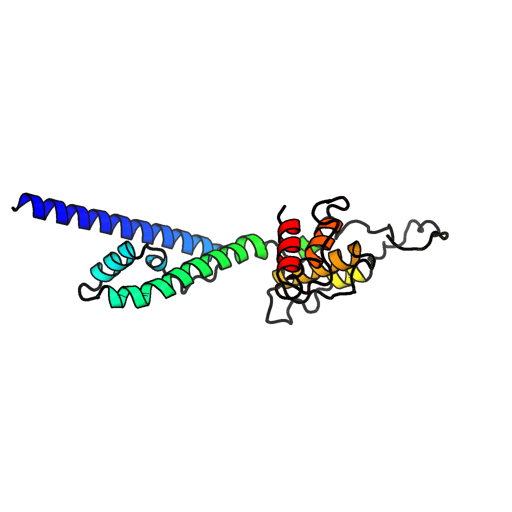A O 1
ATOM 1807 N N . GLU A 1 223 ? 3.958 15.636 -11.870 1.00 96.50 223 GLU A N 1
ATOM 1808 C CA . GLU A 1 223 ? 2.509 15.423 -11.926 1.00 96.50 223 GLU A CA 1
ATOM 1809 C C . GLU A 1 223 ? 2.038 14.967 -13.318 1.00 96.50 223 GLU A C 1
ATOM 1811 O O . GLU A 1 223 ? 1.293 13.992 -13.420 1.00 96.50 223 GLU A O 1
ATOM 1816 N N . GLU A 1 224 ? 2.518 15.605 -14.394 1.00 95.88 224 GLU A N 1
ATOM 1817 C CA . GLU A 1 224 ? 2.210 15.222 -15.782 1.00 95.88 224 GLU A CA 1
ATOM 1818 C C . GLU A 1 224 ? 2.668 13.783 -16.063 1.00 95.88 224 GLU A C 1
ATOM 1820 O O . GLU A 1 224 ? 1.896 12.955 -16.551 1.00 95.88 224 GLU A O 1
ATOM 1825 N N . ASN A 1 225 ? 3.903 13.447 -15.680 1.00 97.31 225 ASN A N 1
ATOM 1826 C CA . ASN A 1 225 ? 4.427 12.096 -15.830 1.00 97.31 225 ASN A CA 1
ATOM 1827 C C . ASN A 1 225 ? 3.620 11.069 -15.016 1.00 97.31 225 ASN A C 1
ATOM 1829 O O . ASN A 1 225 ? 3.290 10.005 -15.538 1.00 97.31 225 ASN A O 1
ATOM 1833 N N . ALA A 1 226 ? 3.267 11.370 -13.765 1.00 96.88 226 ALA A N 1
ATOM 1834 C CA . ALA A 1 226 ? 2.462 10.472 -12.939 1.00 96.88 226 ALA A CA 1
ATOM 1835 C C . ALA A 1 226 ? 1.065 10.237 -13.541 1.00 96.88 226 ALA A C 1
ATOM 1837 O O . ALA A 1 226 ? 0.575 9.105 -13.536 1.00 96.88 226 ALA A O 1
ATOM 1838 N N . ALA A 1 227 ? 0.445 11.269 -14.124 1.00 95.94 227 ALA A N 1
ATOM 1839 C CA . ALA A 1 227 ? -0.826 11.137 -14.831 1.00 95.94 227 ALA A CA 1
ATOM 1840 C C . ALA A 1 227 ? -0.720 10.185 -16.036 1.00 95.94 227 ALA A C 1
ATOM 1842 O O . ALA A 1 227 ? -1.606 9.354 -16.233 1.00 95.94 227 ALA A O 1
ATOM 1843 N N . HIS A 1 228 ? 0.386 10.229 -16.785 1.00 95.94 228 HIS A N 1
ATOM 1844 C CA . HIS A 1 228 ? 0.646 9.304 -17.894 1.00 95.94 228 HIS A CA 1
ATOM 1845 C C . HIS A 1 228 ? 0.794 7.838 -17.469 1.00 95.94 228 HIS A C 1
ATOM 1847 O O . HIS A 1 228 ? 0.479 6.949 -18.256 1.00 95.94 228 HIS A O 1
ATOM 1853 N N . ILE A 1 229 ? 1.256 7.565 -16.245 1.00 96.19 229 ILE A N 1
ATOM 1854 C CA . ILE A 1 229 ? 1.351 6.194 -15.716 1.00 96.19 229 ILE A CA 1
ATOM 1855 C C . ILE A 1 229 ? -0.029 5.616 -15.370 1.00 96.19 229 ILE A C 1
ATOM 1857 O O . ILE A 1 229 ? -0.214 4.401 -15.431 1.00 96.19 229 ILE A O 1
ATOM 1861 N N . ILE A 1 230 ? -0.980 6.467 -14.973 1.00 92.62 230 ILE A N 1
ATOM 1862 C CA . ILE A 1 230 ? -2.295 6.051 -14.458 1.00 92.62 230 ILE A CA 1
ATOM 1863 C C . ILE A 1 230 ? -3.367 5.985 -15.565 1.00 92.62 230 ILE A C 1
ATOM 1865 O O . ILE A 1 230 ? -4.366 5.286 -15.385 1.00 92.62 230 ILE A O 1
ATOM 1869 N N . ALA A 1 231 ? -3.176 6.710 -16.671 1.00 76.75 231 ALA A N 1
ATOM 1870 C CA . ALA A 1 231 ? -4.105 6.794 -17.805 1.00 76.75 231 ALA A CA 1
ATOM 1871 C C . ALA A 1 231 ? -4.190 5.498 -18.631 1.00 76.75 231 ALA A C 1
ATOM 1873 O O . ALA A 1 231 ? -5.330 5.135 -19.004 1.00 76.75 231 ALA A O 1
#

Radius of gyration: 27.26 Å; chains: 1; bounding box: 70×50×73 Å

Sequence (231 aa):
WRRGRRRGAKQKSREMQRIQGLCQQYEQLLNFLKQHGAMLSSVRPEHFLSYEQFLRYMQSSNAGITRRQVEKIFFPKSMEAWLTCIMQTIKIFLLFRITPKVFKALPGMTEQIDQPVSGPIGEEAAPDPGEPKKICPELQGAWDAKGLGDSNVYSVAESILLRWLNFHFWRANKDRYPAKKVSCFDSDLDDSIVLSVVIQSHVPNCQAVQTMRYPCTSFDHYEENAAHIIA